Protein AF-A0AA86MZE5-F1 (afdb_monomer_lite)

Sequence (224 aa):
MPEKPFASPRLPFEIDDRIDPRLVTAHAGVPLVIELFRRVGAAQVVDEQVRIKQRQRGVTSAQWVETLIALWAAGGDRCQDLTTLRADAALAALLGYELPAATTMRDFLEACHVEDLPLLRAGEQTAVPEESAPLAGVGAANRRILAAVQQQMPQRTATLDVDATILEAHKRTATVTYEGTSCQGSPKFPQLWSSKTPHPGYVVVAASSTRTKPALSFSLSRYE

pLDDT: mean 73.23, std 24.01, range [24.67, 97.19]

Foldseek 3Di:
DDDDDDDDDPDPDDDDPDDDVLQDDPQVVLLVVLVLLVVLCLLVLQQVQADPDPDPDDAGSSLLVSLVSSCVSVVHDALQCLVVVQSRPNVCVSNVHRRDHSVVSVVSVVQFDDPPFPDQDPDPDGDDGDTHSNVVSNVVSVVSSVVSVCVVPNDPDDADDDDDDFAADDDPPFDAEPVRGTGDDDRDPDDPDDDDDDDPPDWDWDFDDDPPDPDGDTDTDDDD

Structure (mmCIF, N/CA/C/O backbone):
data_AF-A0AA86MZE5-F1
#
_entry.id   AF-A0AA86MZE5-F1
#
loop_
_atom_site.group_PDB
_atom_site.id
_atom_site.type_symbol
_atom_site.label_atom_id
_atom_site.label_alt_id
_atom_site.label_comp_id
_atom_site.label_asym_id
_atom_site.label_entity_id
_atom_site.label_seq_id
_atom_site.pdbx_PDB_ins_code
_atom_site.Cartn_x
_atom_site.Cartn_y
_atom_site.Cartn_z
_atom_site.occupancy
_atom_site.B_iso_or_equiv
_atom_site.auth_seq_id
_atom_site.auth_comp_id
_atom_site.auth_asym_id
_atom_site.auth_atom_id
_atom_site.pdbx_PDB_model_num
ATOM 1 N N . MET A 1 1 ? 27.567 -38.829 -22.417 1.00 43.19 1 MET A N 1
ATOM 2 C CA . MET A 1 1 ? 26.112 -38.861 -22.152 1.00 43.19 1 MET A CA 1
ATOM 3 C C . MET A 1 1 ? 25.549 -37.511 -22.551 1.00 43.19 1 MET A C 1
ATOM 5 O O . MET A 1 1 ? 26.134 -36.530 -22.114 1.00 43.19 1 MET A O 1
ATOM 9 N N . PRO A 1 2 ? 24.501 -37.428 -23.383 1.00 50.09 2 PRO A N 1
ATOM 10 C CA . PRO A 1 2 ? 23.799 -36.167 -23.580 1.00 50.09 2 PRO A CA 1
ATOM 11 C C . PRO A 1 2 ? 22.968 -35.850 -22.327 1.00 50.09 2 PRO A C 1
ATOM 13 O O . PRO A 1 2 ? 22.351 -36.747 -21.747 1.00 50.09 2 PRO A O 1
ATOM 16 N N . GLU A 1 3 ? 23.014 -34.594 -21.885 1.00 47.41 3 GLU A N 1
ATOM 17 C CA . GLU A 1 3 ? 22.236 -34.071 -20.759 1.00 47.41 3 GLU A CA 1
ATOM 18 C C . GLU A 1 3 ? 20.733 -34.273 -20.984 1.00 47.41 3 GLU A C 1
ATOM 20 O O . GLU A 1 3 ? 20.207 -34.101 -22.085 1.00 47.41 3 GLU A O 1
ATOM 25 N N . LYS A 1 4 ? 20.034 -34.666 -19.918 1.00 51.53 4 LYS A N 1
ATOM 26 C CA . LYS A 1 4 ? 18.585 -34.863 -19.917 1.00 51.53 4 LYS A CA 1
ATOM 27 C C . LYS A 1 4 ? 17.910 -33.482 -19.997 1.00 51.53 4 LYS A C 1
ATOM 29 O O . LYS A 1 4 ? 18.244 -32.639 -19.167 1.00 51.53 4 LYS A O 1
ATOM 34 N N . PRO A 1 5 ? 16.969 -33.232 -20.927 1.00 54.47 5 PRO A N 1
ATOM 35 C CA . PRO A 1 5 ? 16.309 -31.934 -21.013 1.00 54.47 5 PRO A CA 1
ATOM 36 C C . PRO A 1 5 ? 15.572 -31.632 -19.704 1.00 54.47 5 PRO A C 1
ATOM 38 O O . PRO A 1 5 ? 14.839 -32.481 -19.183 1.00 54.47 5 PRO A O 1
ATOM 41 N N . PHE A 1 6 ? 15.807 -30.433 -19.162 1.00 56.59 6 PHE A N 1
ATOM 42 C CA . PHE A 1 6 ? 15.106 -29.924 -17.988 1.00 56.59 6 PHE A CA 1
ATOM 43 C C . PHE A 1 6 ? 13.597 -29.987 -18.247 1.00 56.59 6 PHE A C 1
ATOM 45 O O . PHE A 1 6 ? 13.111 -29.561 -19.295 1.00 56.59 6 PHE A O 1
ATOM 52 N N . ALA A 1 7 ? 12.866 -30.583 -17.304 1.00 60.44 7 ALA A N 1
ATOM 53 C CA . ALA A 1 7 ? 11.414 -30.673 -17.358 1.00 60.44 7 ALA A CA 1
ATOM 54 C C . ALA A 1 7 ? 10.805 -29.280 -17.580 1.00 60.44 7 ALA A C 1
ATOM 56 O O . ALA A 1 7 ? 11.290 -28.304 -17.007 1.00 60.44 7 ALA A O 1
ATOM 57 N N . SER A 1 8 ? 9.750 -29.208 -18.396 1.00 54.72 8 SER A N 1
ATOM 58 C CA . SER A 1 8 ? 9.072 -27.963 -18.764 1.00 54.72 8 SER A CA 1
ATOM 59 C C . SER A 1 8 ? 8.847 -27.059 -17.542 1.00 54.72 8 SER A C 1
ATOM 61 O O . SER A 1 8 ? 8.324 -27.544 -16.528 1.00 54.72 8 SER A O 1
ATOM 63 N N . PRO A 1 9 ? 9.234 -25.771 -17.601 1.00 52.22 9 PRO A N 1
ATOM 64 C CA . PRO A 1 9 ? 9.068 -24.869 -16.472 1.00 52.22 9 PRO A CA 1
ATOM 65 C C . PRO A 1 9 ? 7.583 -24.772 -16.104 1.00 52.22 9 PRO A C 1
ATOM 67 O O . PRO A 1 9 ? 6.720 -24.542 -16.947 1.00 52.22 9 PRO A O 1
ATOM 70 N N . ARG A 1 10 ? 7.278 -24.993 -14.820 1.00 52.59 10 ARG A N 1
ATOM 71 C CA . ARG A 1 10 ? 5.908 -24.971 -14.267 1.00 52.59 10 ARG A CA 1
ATOM 72 C C . ARG A 1 10 ? 5.293 -23.569 -14.220 1.00 52.59 10 ARG A C 1
ATOM 74 O O . ARG A 1 10 ? 4.131 -23.431 -13.851 1.00 52.59 10 ARG A O 1
ATOM 81 N N . LEU A 1 11 ? 6.076 -22.543 -14.532 1.00 60.94 11 LEU A N 1
ATOM 82 C CA . LEU A 1 11 ? 5.693 -21.143 -14.450 1.00 60.94 11 LEU A CA 1
ATOM 83 C C . LEU A 1 11 ? 5.792 -20.528 -15.854 1.00 60.94 11 LEU A C 1
ATOM 85 O O . LEU A 1 11 ? 6.756 -20.820 -16.560 1.00 60.94 11 LEU A O 1
ATOM 89 N N . PRO A 1 12 ? 4.812 -19.707 -16.273 1.00 72.19 12 PRO A N 1
ATOM 90 C CA . PRO A 1 12 ? 4.741 -19.145 -17.618 1.00 72.19 12 PRO A CA 1
ATOM 91 C C . PRO A 1 12 ? 5.686 -17.942 -17.762 1.00 72.19 12 PRO A C 1
ATOM 93 O O . PRO A 1 12 ? 5.243 -16.833 -18.047 1.00 72.19 12 PRO A O 1
ATOM 96 N N . PHE A 1 13 ? 6.978 -18.140 -17.512 1.00 72.00 13 PHE A N 1
ATOM 97 C CA . PHE A 1 13 ? 8.004 -17.141 -17.785 1.00 72.00 13 PHE A CA 1
ATOM 98 C C . PHE A 1 13 ? 9.130 -17.749 -18.615 1.00 72.00 13 PHE A C 1
ATOM 100 O O . PHE A 1 13 ? 9.444 -18.935 -18.503 1.00 72.00 13 PHE A O 1
ATOM 107 N N . GLU A 1 14 ? 9.731 -16.908 -19.444 1.00 75.62 14 GLU A N 1
ATOM 108 C CA . GLU A 1 14 ? 10.958 -17.197 -20.173 1.00 75.62 14 GLU A CA 1
ATOM 109 C C . GLU A 1 14 ? 12.119 -16.535 -19.426 1.00 75.62 14 GLU A C 1
ATOM 111 O O . GLU A 1 14 ? 11.964 -15.443 -18.876 1.00 75.62 14 GLU A O 1
ATOM 116 N N . ILE A 1 15 ? 13.258 -17.222 -19.339 1.00 79.06 15 ILE A N 1
ATOM 117 C CA . ILE A 1 15 ? 14.477 -16.627 -18.788 1.00 79.06 15 ILE A CA 1
ATOM 118 C C . ILE A 1 15 ? 15.125 -15.847 -19.926 1.00 79.06 15 ILE A C 1
ATOM 120 O O . ILE A 1 15 ? 15.528 -16.445 -20.920 1.00 79.06 15 ILE A O 1
ATOM 124 N N . ASP A 1 16 ? 15.198 -14.527 -19.781 1.00 78.69 16 ASP A N 1
ATOM 125 C CA . ASP A 1 16 ? 15.972 -13.684 -20.688 1.00 78.69 16 ASP A CA 1
ATOM 126 C C . ASP A 1 16 ? 17.420 -13.607 -20.190 1.00 78.69 16 ASP A C 1
ATOM 128 O O . ASP A 1 16 ? 17.690 -13.154 -19.075 1.00 78.69 16 ASP A O 1
ATOM 132 N N . ASP A 1 17 ? 18.357 -14.058 -21.023 1.00 77.38 17 ASP A N 1
ATOM 133 C CA . ASP A 1 17 ? 19.791 -14.015 -20.731 1.00 77.38 17 ASP A CA 1
ATOM 134 C C . ASP A 1 17 ? 20.374 -12.592 -20.867 1.00 77.38 17 ASP A C 1
ATOM 136 O O . ASP A 1 17 ? 21.501 -12.326 -20.437 1.00 77.38 17 ASP A O 1
ATOM 140 N N . ARG A 1 18 ? 19.637 -11.654 -21.479 1.00 78.25 18 ARG A N 1
ATOM 141 C CA . ARG A 1 18 ? 20.058 -10.259 -21.649 1.00 78.25 18 ARG A CA 1
ATOM 142 C C . ARG A 1 18 ? 19.493 -9.394 -20.531 1.00 78.25 18 ARG A C 1
ATOM 144 O O . ARG A 1 18 ? 18.320 -9.046 -20.510 1.00 78.25 18 ARG A O 1
ATOM 151 N N . ILE A 1 19 ? 20.371 -8.957 -19.633 1.00 77.69 19 ILE A N 1
ATOM 152 C CA . ILE A 1 19 ? 20.004 -8.008 -18.580 1.00 77.69 19 ILE A CA 1
ATOM 153 C C . ILE A 1 19 ? 19.979 -6.592 -19.170 1.00 77.69 19 ILE A C 1
ATOM 155 O O . ILE A 1 19 ? 21.031 -6.034 -19.488 1.00 77.69 19 ILE A O 1
ATOM 159 N N . ASP A 1 20 ? 18.793 -5.987 -19.284 1.00 84.12 20 ASP A N 1
ATOM 160 C CA . ASP A 1 20 ? 18.682 -4.534 -19.445 1.00 84.12 20 ASP A CA 1
ATOM 161 C C . ASP A 1 20 ? 18.969 -3.875 -18.083 1.00 84.12 20 ASP A C 1
ATOM 163 O O . ASP A 1 20 ? 18.183 -4.051 -17.147 1.00 84.12 20 ASP A O 1
ATOM 167 N N . PRO A 1 21 ? 20.060 -3.098 -17.931 1.00 82.00 21 PRO A N 1
ATOM 168 C CA . PRO A 1 21 ? 20.392 -2.452 -16.662 1.00 82.00 21 PRO A CA 1
ATOM 169 C C . PRO A 1 21 ? 19.326 -1.452 -16.189 1.00 82.00 21 PRO A C 1
ATOM 171 O O . PRO A 1 21 ? 19.338 -1.064 -15.023 1.00 82.00 21 PRO A O 1
ATOM 174 N N . ARG A 1 22 ? 18.405 -1.023 -17.062 1.00 84.44 22 ARG A N 1
ATOM 175 C CA . ARG A 1 22 ? 17.267 -0.161 -16.706 1.00 84.44 22 ARG A CA 1
ATOM 176 C C . ARG A 1 22 ? 16.101 -0.936 -16.090 1.00 84.44 22 ARG A C 1
ATOM 178 O O . ARG A 1 22 ? 15.247 -0.318 -15.464 1.00 84.44 22 ARG A O 1
ATOM 185 N N . LEU A 1 23 ? 16.059 -2.257 -16.261 1.00 88.50 23 LEU A N 1
ATOM 186 C CA . LEU A 1 23 ? 15.014 -3.150 -15.751 1.00 88.50 23 LEU A CA 1
ATOM 187 C C . LEU A 1 23 ? 15.537 -4.031 -14.610 1.00 88.50 23 LEU A C 1
ATOM 189 O O . LEU A 1 23 ? 15.200 -5.208 -14.498 1.00 88.50 23 LEU A O 1
ATOM 193 N N . VAL A 1 24 ? 16.353 -3.444 -13.737 1.00 90.31 24 VAL A N 1
ATOM 194 C CA . VAL A 1 24 ? 16.846 -4.089 -12.518 1.00 90.31 24 VAL A CA 1
ATOM 195 C C . VAL A 1 24 ? 16.194 -3.427 -11.311 1.00 90.31 24 VAL A C 1
ATOM 197 O O . VAL A 1 24 ? 16.247 -2.208 -11.171 1.00 90.31 24 VAL A O 1
ATOM 200 N N . THR A 1 25 ? 15.608 -4.233 -10.424 1.00 93.75 25 THR A N 1
ATOM 201 C CA . THR A 1 25 ? 14.981 -3.759 -9.184 1.00 93.75 25 THR A CA 1
ATOM 202 C C . THR A 1 25 ? 15.435 -4.578 -7.981 1.00 93.75 25 THR A C 1
ATOM 204 O O . THR A 1 25 ? 15.561 -5.800 -8.052 1.00 93.75 25 THR A O 1
ATOM 207 N N . ALA A 1 26 ? 15.637 -3.904 -6.849 1.00 93.75 26 ALA A N 1
ATOM 208 C CA . ALA A 1 26 ? 15.815 -4.549 -5.547 1.00 93.75 26 ALA A CA 1
ATOM 209 C C . ALA A 1 26 ? 14.471 -4.942 -4.895 1.00 93.75 26 ALA A C 1
ATOM 211 O O . ALA A 1 26 ? 14.449 -5.615 -3.869 1.00 93.75 26 ALA A O 1
ATOM 212 N N . HIS A 1 27 ? 13.344 -4.548 -5.495 1.00 95.12 27 HIS A N 1
ATOM 213 C CA . HIS A 1 27 ? 12.001 -4.626 -4.919 1.00 95.12 27 HIS A CA 1
ATOM 214 C C . HIS A 1 27 ? 11.142 -5.730 -5.553 1.00 95.12 27 HIS A C 1
ATOM 216 O O . HIS A 1 27 ? 9.916 -5.636 -5.574 1.00 95.12 27 HIS A O 1
ATOM 222 N N . ALA A 1 28 ? 11.757 -6.809 -6.050 1.00 90.88 28 ALA A N 1
ATOM 223 C CA . ALA A 1 28 ? 11.059 -7.894 -6.754 1.00 90.88 28 ALA A CA 1
ATOM 224 C C . ALA A 1 28 ? 9.981 -8.616 -5.910 1.00 90.88 28 ALA A C 1
ATOM 226 O O . ALA A 1 28 ? 9.109 -9.282 -6.464 1.00 90.88 28 ALA A O 1
ATOM 227 N N . GL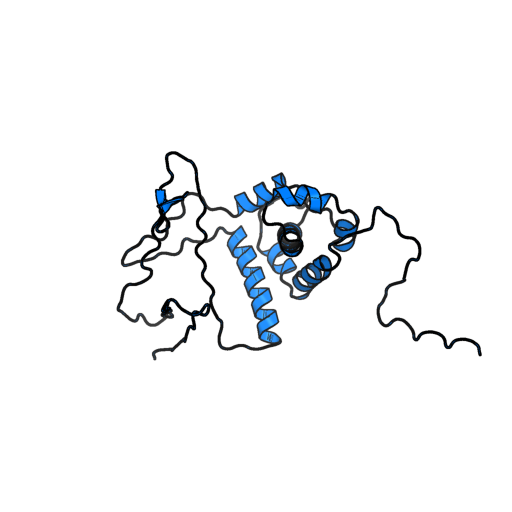Y A 1 29 ? 10.011 -8.474 -4.579 1.00 94.06 29 GLY A N 1
ATOM 228 C CA . GLY A 1 29 ? 8.970 -8.987 -3.681 1.00 94.06 29 GLY A CA 1
ATOM 229 C C . GLY A 1 29 ? 7.709 -8.115 -3.604 1.00 94.06 29 GLY A C 1
ATOM 230 O O . GLY A 1 29 ? 6.635 -8.630 -3.300 1.00 94.06 29 GLY A O 1
ATOM 231 N N . VAL A 1 30 ? 7.801 -6.818 -3.914 1.00 96.25 30 VAL A N 1
ATOM 232 C CA . VAL A 1 30 ? 6.671 -5.874 -3.828 1.00 96.25 30 VAL A CA 1
ATOM 233 C C . VAL A 1 30 ? 5.491 -6.286 -4.723 1.00 96.25 30 VAL A C 1
ATOM 235 O O . VAL A 1 30 ? 4.360 -6.305 -4.226 1.00 96.25 30 VAL A O 1
ATOM 238 N N . PRO A 1 31 ? 5.699 -6.699 -5.991 1.00 95.50 31 PRO A N 1
ATOM 239 C CA . PRO A 1 31 ? 4.610 -7.169 -6.844 1.00 95.50 31 PRO A CA 1
ATOM 240 C C . PRO A 1 31 ? 3.808 -8.333 -6.257 1.00 95.50 31 PRO A C 1
ATOM 242 O O . PRO A 1 31 ? 2.615 -8.420 -6.519 1.00 95.50 31 PRO A O 1
ATOM 245 N N . LEU A 1 32 ? 4.405 -9.201 -5.430 1.00 95.00 32 LEU A N 1
ATOM 246 C CA . LEU A 1 32 ? 3.675 -10.307 -4.796 1.00 95.00 32 LEU A CA 1
ATOM 247 C C . LEU A 1 32 ? 2.648 -9.806 -3.774 1.00 95.00 32 LEU A C 1
ATOM 249 O O . LEU A 1 32 ? 1.537 -10.332 -3.705 1.00 95.00 32 LEU A O 1
ATOM 253 N N . VAL A 1 33 ? 3.002 -8.777 -3.001 1.00 95.75 33 VAL A N 1
ATOM 254 C CA . VAL A 1 33 ? 2.096 -8.153 -2.023 1.00 95.75 33 VAL A CA 1
ATOM 255 C C . VAL A 1 33 ? 0.950 -7.439 -2.743 1.00 95.75 33 VAL A C 1
ATOM 257 O O . VAL A 1 33 ? -0.211 -7.565 -2.356 1.00 95.75 33 VAL A O 1
ATOM 260 N N . ILE A 1 34 ? 1.269 -6.740 -3.832 1.00 96.88 34 ILE A N 1
ATOM 261 C CA . ILE A 1 34 ? 0.294 -6.032 -4.672 1.00 96.88 34 ILE A CA 1
ATOM 262 C C . ILE A 1 34 ? -0.648 -7.028 -5.356 1.00 96.88 34 ILE A C 1
ATOM 264 O O . ILE A 1 34 ? -1.864 -6.849 -5.351 1.00 96.88 34 ILE A O 1
ATOM 268 N N . GLU A 1 35 ? -0.111 -8.115 -5.906 1.00 96.12 35 GLU A N 1
ATOM 269 C CA . GLU A 1 35 ? -0.905 -9.164 -6.542 1.00 96.12 35 GLU A CA 1
ATOM 270 C C . GLU A 1 35 ? -1.833 -9.838 -5.530 1.00 96.12 35 GLU A C 1
ATOM 272 O O . GLU A 1 35 ? -2.997 -10.092 -5.838 1.00 96.12 35 GLU A O 1
ATOM 277 N N . LEU A 1 36 ? -1.374 -10.070 -4.295 1.00 94.56 36 LEU A N 1
ATOM 278 C CA . LEU A 1 36 ? -2.244 -10.547 -3.224 1.00 94.56 36 LEU A CA 1
ATOM 279 C C . LEU A 1 36 ? -3.384 -9.556 -2.963 1.00 94.56 36 LEU A C 1
ATOM 281 O O . LEU A 1 36 ? -4.542 -9.967 -2.952 1.00 94.56 36 LEU A O 1
ATOM 285 N N . PHE A 1 37 ? -3.076 -8.266 -2.811 1.00 96.06 37 PHE A N 1
ATOM 286 C CA . PHE A 1 37 ? -4.063 -7.201 -2.607 1.00 96.06 37 PHE A CA 1
ATOM 287 C C . PHE A 1 37 ? -5.124 -7.155 -3.726 1.00 96.06 37 PHE A C 1
ATOM 289 O O . PHE A 1 37 ? -6.324 -7.048 -3.449 1.00 96.06 37 PHE A O 1
ATOM 296 N N . ARG A 1 38 ? -4.708 -7.337 -4.984 1.00 95.88 38 ARG A N 1
ATOM 297 C CA . ARG A 1 38 ? -5.604 -7.448 -6.147 1.00 95.88 38 ARG A CA 1
ATOM 298 C C . ARG A 1 38 ? -6.434 -8.733 -6.126 1.00 95.88 38 ARG A C 1
ATOM 300 O O . ARG A 1 38 ? -7.648 -8.689 -6.332 1.00 95.88 38 ARG A O 1
ATOM 307 N N . ARG A 1 39 ? -5.812 -9.887 -5.858 1.00 96.12 39 ARG A N 1
ATOM 308 C CA . ARG A 1 39 ? -6.470 -11.208 -5.883 1.00 96.12 39 ARG A CA 1
ATOM 309 C C . ARG A 1 39 ? -7.485 -11.405 -4.773 1.00 96.12 39 ARG A C 1
ATOM 311 O O . ARG A 1 39 ? -8.501 -12.060 -4.993 1.00 96.12 39 ARG A O 1
ATOM 318 N N . VAL A 1 40 ? -7.246 -10.840 -3.592 1.00 94.94 40 VAL A N 1
ATOM 319 C CA . VAL A 1 40 ? -8.218 -10.895 -2.491 1.00 94.94 40 VAL A CA 1
ATOM 320 C C . VAL A 1 40 ? -9.388 -9.936 -2.696 1.00 94.94 40 VAL A C 1
ATOM 322 O O . VAL A 1 40 ? -10.246 -9.854 -1.829 1.00 94.94 40 VAL A O 1
ATOM 325 N N . GLY A 1 41 ? -9.472 -9.218 -3.818 1.00 95.88 41 GLY A N 1
ATOM 326 C CA . GLY A 1 41 ? -10.595 -8.332 -4.104 1.00 95.88 41 GLY A CA 1
ATOM 327 C C . GLY A 1 41 ? -10.501 -6.961 -3.425 1.00 95.88 41 GLY A C 1
ATOM 328 O O . GLY A 1 41 ? -11.459 -6.194 -3.481 1.00 95.88 41 GLY A O 1
ATOM 329 N N . ALA A 1 42 ? -9.408 -6.663 -2.716 1.00 96.69 42 ALA A N 1
ATOM 330 C CA . ALA A 1 42 ? -9.297 -5.439 -1.927 1.00 96.69 42 ALA A CA 1
ATOM 331 C C . ALA A 1 42 ? -9.070 -4.209 -2.815 1.00 96.69 42 ALA A C 1
ATOM 333 O O . ALA A 1 42 ? -9.661 -3.165 -2.552 1.00 96.69 42 ALA A O 1
ATOM 334 N N . ALA A 1 43 ? -8.311 -4.351 -3.906 1.00 96.19 43 ALA A N 1
ATOM 335 C CA . ALA A 1 43 ? -8.144 -3.302 -4.914 1.00 96.19 43 ALA A CA 1
ATOM 336 C C . ALA A 1 43 ? -9.492 -2.832 -5.493 1.00 96.19 43 ALA A C 1
ATOM 338 O O . ALA A 1 43 ? -9.766 -1.639 -5.557 1.00 96.19 43 ALA A O 1
ATOM 339 N N . GLN A 1 44 ? -10.373 -3.773 -5.829 1.00 96.19 44 GLN A N 1
ATOM 340 C CA . GLN A 1 44 ? -11.699 -3.504 -6.385 1.00 96.19 44 GLN A CA 1
ATOM 341 C C . GLN A 1 44 ? -12.575 -2.756 -5.375 1.00 96.19 44 GLN A C 1
ATOM 343 O O . GLN A 1 44 ? -13.215 -1.770 -5.727 1.00 96.19 44 GLN A O 1
ATOM 348 N N . VAL A 1 45 ? -12.536 -3.162 -4.100 1.00 97.19 45 VAL A N 1
ATOM 349 C CA . VAL A 1 45 ? -13.234 -2.445 -3.022 1.00 97.19 45 VAL A CA 1
ATOM 350 C C . VAL A 1 45 ? -12.730 -1.004 -2.902 1.00 97.19 45 VAL A C 1
ATOM 352 O O . VAL A 1 45 ? -13.540 -0.095 -2.733 1.00 97.19 45 VAL A O 1
ATOM 355 N N . VAL A 1 46 ? -11.418 -0.769 -3.022 1.00 95.75 46 VAL A N 1
ATOM 356 C CA . VAL A 1 46 ? -10.871 0.596 -3.022 1.00 95.75 46 VAL A CA 1
ATOM 357 C C . VAL A 1 46 ? -11.394 1.401 -4.210 1.00 95.75 46 VAL A C 1
ATOM 359 O O . VAL A 1 46 ? -11.859 2.520 -4.009 1.00 95.75 46 VAL A O 1
ATOM 362 N N . ASP A 1 47 ? -11.354 0.858 -5.427 1.00 94.56 47 ASP A N 1
ATOM 363 C CA . ASP A 1 47 ? -11.840 1.566 -6.620 1.00 94.56 47 ASP A CA 1
ATOM 364 C C . ASP A 1 47 ? -13.341 1.904 -6.547 1.00 94.56 47 ASP A C 1
ATOM 366 O O . ASP A 1 47 ? -13.772 2.941 -7.057 1.00 94.56 47 ASP A O 1
ATOM 370 N N . GLU A 1 48 ? -14.143 1.080 -5.871 1.00 94.06 48 GLU A N 1
ATOM 371 C CA . GLU A 1 48 ? -15.577 1.321 -5.679 1.00 94.06 48 GLU A CA 1
ATOM 372 C C . GLU A 1 48 ? -15.876 2.367 -4.592 1.00 94.06 48 GLU A C 1
ATOM 374 O O . GLU A 1 48 ? -16.760 3.219 -4.770 1.00 94.06 48 GLU A O 1
ATOM 379 N N . GLN A 1 49 ? -15.158 2.292 -3.465 1.00 93.19 49 GLN A N 1
ATOM 380 C CA . GLN A 1 49 ? -15.483 3.012 -2.228 1.00 93.19 49 GLN A CA 1
ATOM 381 C C . GLN A 1 49 ? -14.683 4.311 -2.055 1.00 93.19 49 GLN A C 1
ATOM 383 O O . GLN A 1 49 ? -15.187 5.275 -1.480 1.00 93.19 49 GLN A O 1
ATOM 388 N N . VAL A 1 50 ? -13.447 4.376 -2.557 1.00 91.56 50 VAL A N 1
ATOM 389 C CA . VAL A 1 50 ? -12.571 5.543 -2.389 1.00 91.56 50 VAL A CA 1
ATOM 390 C C . VAL A 1 50 ? -12.745 6.486 -3.574 1.00 91.56 50 VAL A C 1
ATOM 392 O O . VAL A 1 50 ? -12.187 6.287 -4.654 1.00 91.56 50 VAL A O 1
ATOM 395 N N . ARG A 1 51 ? -13.516 7.558 -3.367 1.00 85.06 51 ARG A N 1
ATOM 396 C CA . ARG A 1 51 ? -13.799 8.578 -4.388 1.00 85.06 51 ARG A CA 1
ATOM 397 C C . ARG A 1 51 ? -13.189 9.922 -4.016 1.00 85.06 51 ARG A C 1
ATOM 399 O O . ARG A 1 51 ? -13.841 10.754 -3.399 1.00 85.06 51 ARG A O 1
ATOM 406 N N . ILE A 1 52 ? -11.944 10.142 -4.434 1.00 78.00 52 ILE A N 1
ATOM 407 C CA . ILE A 1 52 ? -11.236 11.420 -4.221 1.00 78.00 52 ILE A CA 1
ATOM 408 C C . ILE A 1 52 ? -11.257 12.290 -5.486 1.00 78.00 52 ILE A C 1
ATOM 410 O O . ILE A 1 52 ? -11.323 13.514 -5.412 1.00 78.00 52 ILE A O 1
ATOM 414 N N . LYS A 1 53 ? -11.250 11.678 -6.677 1.00 68.06 53 LYS A N 1
ATOM 415 C CA . LYS A 1 53 ? -11.294 12.391 -7.963 1.00 68.06 53 LYS A CA 1
ATOM 416 C C . LYS A 1 53 ? -12.636 12.183 -8.661 1.00 68.06 53 LYS A C 1
ATOM 418 O O . LYS A 1 53 ? -13.097 11.057 -8.796 1.00 68.06 53 LYS A O 1
ATOM 423 N N . GLN A 1 54 ? -13.221 13.262 -9.190 1.00 55.69 54 GLN A N 1
ATOM 424 C CA . GLN A 1 54 ? -14.415 13.190 -10.052 1.00 55.69 54 GLN A CA 1
ATOM 425 C C . GLN A 1 54 ? -14.091 12.819 -11.514 1.00 55.69 54 GLN A C 1
ATOM 427 O O . GLN A 1 54 ? -14.975 12.397 -12.254 1.00 55.69 54 GLN A O 1
ATOM 432 N N . ARG A 1 55 ? -12.834 12.979 -11.959 1.00 59.22 55 ARG A N 1
ATOM 433 C CA . ARG A 1 55 ? -12.394 12.694 -13.339 1.00 59.22 55 ARG A CA 1
ATOM 434 C C . ARG A 1 55 ? -11.634 11.366 -13.409 1.00 59.22 55 ARG A C 1
ATOM 436 O O . ARG A 1 55 ? -10.680 11.178 -12.664 1.00 59.22 55 ARG A O 1
ATOM 443 N N . GLN A 1 56 ? -11.985 10.508 -14.370 1.00 59.44 56 GLN A N 1
ATOM 444 C CA . GLN A 1 56 ? -11.410 9.164 -14.574 1.00 59.44 56 GLN A CA 1
ATOM 445 C C . GLN A 1 56 ? -10.058 9.139 -15.330 1.00 59.44 56 GLN A C 1
ATOM 447 O O . GLN A 1 56 ? -9.752 8.168 -16.014 1.00 59.44 56 GLN A O 1
ATOM 452 N N . ARG A 1 57 ? -9.247 10.207 -15.291 1.00 65.50 57 ARG A N 1
ATOM 453 C CA . ARG A 1 57 ? -7.938 10.229 -15.980 1.00 65.50 57 ARG A CA 1
ATOM 454 C C . ARG A 1 57 ? -6.787 10.065 -14.990 1.00 65.50 57 ARG A C 1
ATOM 456 O O . ARG A 1 57 ? -6.716 10.801 -14.006 1.00 65.50 57 ARG A O 1
ATOM 463 N N . GLY A 1 58 ? -5.851 9.179 -15.326 1.00 82.88 58 GLY A N 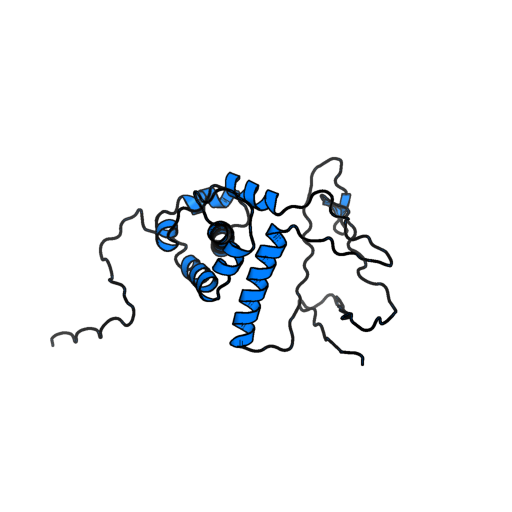1
ATOM 464 C CA . GLY A 1 58 ? -4.634 8.918 -14.559 1.00 82.88 58 GLY A CA 1
ATOM 465 C C . GLY A 1 58 ? -4.763 7.711 -13.632 1.00 82.88 58 GLY A C 1
ATOM 466 O O . GLY A 1 58 ? -5.487 6.769 -13.933 1.00 82.88 58 GLY A O 1
ATOM 467 N N . VAL A 1 59 ? -4.029 7.768 -12.523 1.00 86.81 59 VAL A N 1
ATOM 468 C CA . VAL A 1 59 ? -3.907 6.705 -11.515 1.00 86.81 59 VAL A CA 1
ATOM 469 C C . VAL A 1 59 ? -5.254 6.437 -10.826 1.00 86.81 59 VAL A C 1
ATOM 471 O O . VAL A 1 59 ? -5.900 7.391 -10.374 1.00 86.81 59 VAL A O 1
ATOM 474 N N . THR A 1 60 ? -5.667 5.167 -10.744 1.00 91.94 60 THR A N 1
ATOM 475 C CA . THR A 1 60 ? -6.913 4.740 -10.074 1.00 91.94 60 THR A CA 1
ATOM 476 C C . THR A 1 60 ? -6.803 4.832 -8.551 1.00 91.94 60 THR A C 1
ATOM 478 O O . THR A 1 60 ? -5.703 4.951 -8.008 1.00 91.94 60 THR A O 1
ATOM 481 N N . SER A 1 61 ? -7.931 4.777 -7.835 1.00 92.50 61 SER A N 1
ATOM 482 C CA . SER A 1 61 ? -7.937 4.798 -6.365 1.00 92.50 61 SER A CA 1
ATOM 483 C C . SER A 1 61 ? -7.171 3.608 -5.781 1.00 92.50 61 SER A C 1
ATOM 485 O O . SER A 1 61 ? -6.390 3.783 -4.846 1.00 92.50 61 SER A O 1
ATOM 487 N N . ALA A 1 62 ? -7.323 2.419 -6.369 1.00 94.75 62 ALA A N 1
ATOM 488 C CA . ALA A 1 62 ? -6.553 1.238 -6.001 1.00 94.75 62 ALA A CA 1
ATOM 489 C C . ALA A 1 62 ? -5.052 1.461 -6.190 1.00 94.75 62 ALA A C 1
ATOM 491 O O . ALA A 1 62 ? -4.281 1.142 -5.294 1.00 94.75 62 ALA A O 1
ATOM 492 N N . GLN A 1 63 ? -4.633 2.072 -7.299 1.00 95.50 63 GLN A N 1
ATOM 493 C CA . GLN A 1 63 ? -3.219 2.337 -7.566 1.00 95.50 63 GLN A CA 1
ATOM 494 C C . GLN A 1 63 ? -2.596 3.343 -6.575 1.00 95.50 63 GLN A C 1
ATOM 496 O O . GLN A 1 63 ? -1.409 3.235 -6.266 1.00 95.50 63 GLN A O 1
ATOM 501 N N . TRP A 1 64 ? -3.371 4.280 -6.008 1.00 94.19 64 TRP A N 1
ATOM 502 C CA . TRP A 1 64 ? -2.904 5.110 -4.882 1.00 94.19 64 TRP A CA 1
ATOM 503 C C . TRP A 1 64 ? -2.577 4.259 -3.653 1.00 94.19 64 TRP A C 1
ATOM 505 O O . TRP A 1 64 ? -1.491 4.373 -3.086 1.00 94.19 64 TRP A O 1
ATOM 515 N N . VAL A 1 65 ? -3.493 3.368 -3.272 1.00 95.44 65 VAL A N 1
ATOM 516 C CA . VAL A 1 65 ? -3.308 2.474 -2.119 1.00 95.44 65 VAL A CA 1
ATOM 517 C C . VAL A 1 65 ? -2.187 1.465 -2.374 1.00 95.44 65 VAL A C 1
ATOM 519 O O . VAL A 1 65 ? -1.345 1.251 -1.510 1.00 95.44 65 VAL A O 1
ATOM 522 N N . GLU A 1 66 ? -2.110 0.900 -3.577 1.00 96.81 66 GLU A N 1
ATOM 523 C CA . GLU A 1 66 ? -1.015 0.030 -4.004 1.00 96.81 66 GLU A CA 1
ATOM 524 C C . GLU A 1 66 ? 0.338 0.735 -3.914 1.00 96.81 66 GLU A C 1
ATOM 526 O O . GLU A 1 66 ? 1.307 0.136 -3.463 1.00 96.81 66 GLU A O 1
ATOM 531 N N . THR A 1 67 ? 0.411 2.017 -4.271 1.00 96.88 67 THR A N 1
ATOM 532 C CA . THR A 1 67 ? 1.650 2.790 -4.141 1.00 96.88 67 THR A CA 1
ATOM 533 C C . THR A 1 67 ? 2.077 2.932 -2.678 1.00 96.88 67 THR A C 1
ATOM 535 O O . THR A 1 67 ? 3.266 2.832 -2.386 1.00 96.88 67 THR A O 1
ATOM 538 N N . LEU A 1 68 ? 1.137 3.129 -1.747 1.00 96.25 68 LEU A N 1
ATOM 539 C CA . LEU A 1 68 ? 1.439 3.153 -0.309 1.00 96.25 68 LEU A CA 1
ATOM 540 C C . LEU A 1 68 ? 1.900 1.780 0.197 1.00 96.25 68 LEU A C 1
ATOM 542 O O . LEU A 1 68 ? 2.886 1.694 0.922 1.00 96.25 68 LEU A O 1
ATOM 546 N N . ILE A 1 69 ? 1.246 0.702 -0.242 1.00 96.50 69 ILE A N 1
ATOM 547 C CA . ILE A 1 69 ? 1.666 -0.671 0.072 1.00 96.50 69 ILE A CA 1
ATOM 548 C C . ILE A 1 69 ? 3.078 -0.935 -0.464 1.00 96.50 69 ILE A C 1
ATOM 550 O O . ILE A 1 69 ? 3.905 -1.496 0.250 1.00 96.50 69 ILE A O 1
ATOM 554 N N . ALA A 1 70 ? 3.372 -0.512 -1.696 1.00 96.88 70 ALA A N 1
ATOM 555 C CA . ALA A 1 70 ? 4.690 -0.642 -2.306 1.00 96.88 70 ALA A CA 1
ATOM 556 C C . ALA A 1 70 ? 5.756 0.147 -1.540 1.00 96.88 70 ALA A C 1
ATOM 558 O O . ALA A 1 70 ? 6.836 -0.383 -1.292 1.00 96.88 70 ALA A O 1
ATOM 559 N N . LEU A 1 71 ? 5.436 1.377 -1.131 1.00 97.00 71 LEU A N 1
ATOM 560 C CA . LEU A 1 71 ? 6.295 2.216 -0.301 1.00 97.00 71 LEU A CA 1
ATOM 561 C C . LEU A 1 71 ? 6.663 1.511 1.009 1.00 97.00 71 LEU A C 1
ATOM 563 O O . LEU A 1 71 ? 7.847 1.354 1.299 1.00 97.00 71 LEU A O 1
ATOM 567 N N . TRP A 1 72 ? 5.669 1.024 1.755 1.00 95.56 72 TRP A N 1
ATOM 568 C CA . TRP A 1 72 ? 5.901 0.331 3.024 1.00 95.56 72 TRP A CA 1
ATOM 569 C C . TRP A 1 72 ? 6.632 -0.999 2.844 1.00 95.56 72 TRP A C 1
ATOM 571 O O . TRP A 1 72 ? 7.542 -1.311 3.606 1.00 95.56 72 TRP A O 1
ATOM 581 N N . ALA A 1 73 ? 6.287 -1.774 1.813 1.00 95.69 73 ALA A N 1
ATOM 582 C CA . ALA A 1 73 ? 6.955 -3.038 1.509 1.00 95.69 73 ALA A CA 1
ATOM 583 C C . ALA A 1 73 ? 8.419 -2.845 1.071 1.00 95.69 73 ALA A C 1
ATOM 585 O O . ALA A 1 73 ? 9.245 -3.726 1.301 1.00 95.69 73 ALA A O 1
ATOM 586 N N . ALA A 1 74 ? 8.749 -1.694 0.477 1.00 94.75 74 ALA A N 1
ATOM 587 C CA . ALA A 1 74 ? 10.120 -1.285 0.178 1.00 94.75 74 ALA A CA 1
ATOM 588 C C . ALA A 1 74 ? 10.865 -0.708 1.402 1.00 94.75 74 ALA A C 1
ATOM 590 O O . ALA A 1 74 ? 12.053 -0.410 1.304 1.00 94.75 74 ALA A O 1
ATOM 591 N N . GLY A 1 75 ? 10.194 -0.562 2.551 1.00 93.25 75 GLY A N 1
ATOM 592 C CA . GLY A 1 75 ? 10.765 -0.020 3.786 1.00 93.25 75 GLY A CA 1
ATOM 593 C C . GLY A 1 75 ? 10.738 1.507 3.891 1.00 93.25 75 GLY A C 1
ATOM 594 O O . GLY A 1 75 ? 11.390 2.056 4.775 1.00 93.25 75 GLY A O 1
ATOM 595 N N . GLY A 1 76 ? 10.012 2.197 3.007 1.00 92.69 76 GLY A N 1
ATOM 596 C CA . GLY A 1 76 ? 9.804 3.640 3.095 1.00 92.69 76 GLY A CA 1
ATOM 597 C C . GLY A 1 76 ? 8.700 3.996 4.088 1.00 92.69 76 GLY A C 1
ATOM 598 O O . GLY A 1 76 ? 7.683 3.308 4.182 1.00 92.69 76 GLY A O 1
ATOM 599 N N . ASP A 1 77 ? 8.883 5.098 4.807 1.00 89.19 77 ASP A N 1
ATOM 600 C CA . ASP A 1 77 ? 7.925 5.621 5.790 1.00 89.19 77 ASP A CA 1
ATOM 601 C C . ASP A 1 77 ? 7.454 7.046 5.451 1.00 89.19 77 ASP A C 1
ATOM 603 O O . ASP A 1 77 ? 6.538 7.577 6.084 1.00 89.19 77 ASP A O 1
ATOM 607 N N . ARG A 1 78 ? 8.037 7.665 4.415 1.00 90.81 78 ARG A N 1
ATOM 608 C CA . ARG A 1 78 ? 7.749 9.041 3.998 1.00 90.81 78 ARG A CA 1
ATOM 609 C C . ARG A 1 78 ? 7.315 9.107 2.546 1.00 90.81 78 ARG A C 1
ATOM 611 O O . ARG A 1 78 ? 7.836 8.420 1.673 1.00 90.81 78 ARG A O 1
ATOM 618 N N . CYS A 1 79 ? 6.443 10.070 2.243 1.00 92.69 79 CYS A N 1
ATOM 619 C CA . CYS A 1 79 ? 6.077 10.375 0.857 1.00 92.69 79 CYS A CA 1
ATOM 620 C C . CYS A 1 79 ? 7.301 10.730 -0.002 1.00 92.69 79 CYS A C 1
ATOM 622 O O . CYS A 1 79 ? 7.302 10.453 -1.194 1.00 92.69 79 CYS A O 1
ATOM 624 N N . GLN A 1 80 ? 8.340 11.343 0.575 1.00 94.06 80 GLN A N 1
ATOM 625 C CA . GLN A 1 80 ? 9.566 11.712 -0.138 1.00 94.06 80 GLN A CA 1
ATOM 626 C C . GLN A 1 80 ? 10.309 10.499 -0.711 1.00 94.06 80 GLN A C 1
ATOM 628 O O . GLN A 1 80 ? 10.899 10.627 -1.787 1.00 94.06 80 GLN A O 1
ATOM 633 N N . ASP A 1 81 ? 10.225 9.335 -0.062 1.00 95.00 81 ASP A N 1
ATOM 634 C CA . ASP A 1 81 ? 10.896 8.107 -0.506 1.00 95.00 81 ASP A CA 1
ATOM 635 C C . ASP A 1 81 ? 10.299 7.581 -1.823 1.00 95.00 81 ASP A C 1
ATOM 637 O O . ASP A 1 81 ? 10.983 6.909 -2.600 1.00 95.00 81 ASP A O 1
ATOM 641 N N . LEU A 1 82 ? 9.064 7.990 -2.158 1.00 95.62 82 LEU A N 1
ATOM 642 C CA . LEU A 1 82 ? 8.471 7.737 -3.474 1.00 95.62 82 LEU A CA 1
ATOM 643 C C . LEU A 1 82 ? 9.277 8.357 -4.613 1.00 95.62 82 LEU A C 1
ATOM 645 O O . LEU A 1 82 ? 9.151 7.897 -5.739 1.00 95.62 82 LEU A O 1
ATOM 649 N N . THR A 1 83 ? 10.109 9.372 -4.364 1.00 95.19 83 THR A N 1
ATOM 650 C CA . THR A 1 83 ? 10.985 9.935 -5.405 1.00 95.19 83 THR A CA 1
ATOM 651 C C . THR A 1 83 ? 11.955 8.876 -5.922 1.00 95.19 83 THR A C 1
ATOM 653 O O . THR A 1 83 ? 12.099 8.711 -7.132 1.00 95.19 83 THR A O 1
ATOM 656 N N . THR A 1 84 ? 12.573 8.127 -5.007 1.00 93.38 84 THR A N 1
ATOM 657 C CA . THR A 1 84 ? 13.482 7.026 -5.340 1.00 93.38 84 THR A CA 1
ATOM 658 C C . THR A 1 84 ? 12.702 5.840 -5.893 1.00 93.38 84 THR A C 1
ATOM 660 O O . THR A 1 84 ? 13.071 5.300 -6.931 1.00 93.38 84 THR A O 1
ATOM 663 N N . LEU A 1 85 ? 11.587 5.470 -5.254 1.00 94.94 85 LEU A N 1
ATOM 664 C CA . LEU A 1 85 ? 10.789 4.314 -5.672 1.00 94.94 85 LEU A CA 1
ATOM 665 C C . LEU A 1 85 ? 10.159 4.502 -7.064 1.00 94.94 85 LEU A C 1
ATOM 667 O O . LEU A 1 85 ? 10.116 3.566 -7.853 1.00 94.94 85 LEU A O 1
ATOM 671 N N . ARG A 1 86 ? 9.723 5.722 -7.406 1.00 95.19 86 ARG A N 1
ATOM 672 C CA . ARG A 1 86 ? 9.188 6.076 -8.735 1.00 95.19 86 ARG A CA 1
ATOM 673 C C . ARG A 1 86 ? 10.259 6.034 -9.831 1.00 95.19 86 ARG A C 1
ATOM 675 O O . ARG A 1 86 ? 9.908 5.872 -10.995 1.00 95.19 86 ARG A O 1
ATOM 682 N N . ALA A 1 87 ? 11.540 6.196 -9.492 1.00 94.69 87 ALA A N 1
ATOM 683 C CA . ALA A 1 87 ? 12.634 6.110 -10.462 1.00 94.69 87 ALA A CA 1
ATOM 684 C C . ALA A 1 87 ? 12.955 4.660 -10.882 1.00 94.69 87 ALA A C 1
ATOM 686 O O . ALA A 1 87 ? 13.662 4.455 -11.869 1.00 94.69 87 ALA A O 1
ATOM 687 N N . ASP A 1 88 ? 12.434 3.661 -10.162 1.00 95.50 88 ASP A N 1
ATOM 688 C CA . ASP A 1 88 ? 12.603 2.240 -10.465 1.00 95.50 88 ASP A CA 1
ATOM 689 C C . ASP A 1 88 ? 11.668 1.809 -11.613 1.00 95.50 88 ASP A C 1
ATOM 691 O O . ASP A 1 88 ? 10.497 1.463 -11.421 1.00 95.50 88 ASP A O 1
ATOM 695 N N . ALA A 1 89 ? 12.195 1.848 -12.839 1.00 94.69 89 ALA A N 1
ATOM 696 C CA . ALA A 1 89 ? 11.449 1.489 -14.044 1.00 94.69 89 ALA A CA 1
ATOM 697 C C . ALA A 1 89 ? 11.060 0.002 -14.085 1.00 94.69 89 ALA A C 1
ATOM 699 O O . ALA A 1 89 ? 10.008 -0.337 -14.631 1.00 94.69 89 ALA A O 1
ATOM 700 N N . ALA A 1 90 ? 11.867 -0.883 -13.487 1.00 94.69 90 ALA A N 1
ATOM 701 C CA . ALA A 1 90 ? 11.542 -2.304 -13.419 1.00 94.69 90 ALA A CA 1
ATOM 702 C C . ALA A 1 90 ? 10.359 -2.546 -12.477 1.00 94.69 90 ALA A C 1
ATOM 704 O O . ALA A 1 90 ? 9.438 -3.284 -12.825 1.00 94.69 90 ALA A O 1
ATOM 705 N N . LEU A 1 91 ? 10.332 -1.882 -11.318 1.00 95.50 91 LEU A N 1
ATOM 706 C CA . LEU A 1 91 ? 9.194 -1.958 -10.407 1.00 95.50 91 LEU A CA 1
ATOM 707 C C . LEU A 1 91 ? 7.918 -1.420 -11.065 1.00 95.50 91 LEU A C 1
ATOM 709 O O . LEU A 1 91 ? 6.887 -2.086 -11.013 1.00 95.50 91 LEU A O 1
ATOM 713 N N . ALA A 1 92 ? 7.980 -0.266 -11.735 1.00 95.19 92 ALA A N 1
ATOM 714 C CA . ALA A 1 92 ? 6.829 0.280 -12.460 1.00 95.19 92 ALA A CA 1
ATOM 715 C C . ALA A 1 92 ? 6.298 -0.697 -13.529 1.00 95.19 92 ALA A C 1
ATOM 717 O O . ALA A 1 92 ? 5.086 -0.902 -13.638 1.00 95.19 92 ALA A O 1
ATOM 718 N N . ALA A 1 93 ? 7.196 -1.355 -14.272 1.00 93.56 93 ALA A N 1
ATOM 719 C CA . ALA A 1 93 ? 6.830 -2.379 -15.249 1.00 93.56 93 ALA A CA 1
ATOM 720 C C . ALA A 1 93 ? 6.146 -3.592 -14.594 1.00 93.56 93 ALA A C 1
ATOM 722 O O . ALA A 1 93 ? 5.133 -4.069 -15.103 1.00 93.56 93 ALA A O 1
ATOM 723 N N . LEU A 1 94 ? 6.647 -4.052 -13.443 1.00 93.75 94 LEU A N 1
ATOM 724 C CA . LEU A 1 94 ? 6.060 -5.170 -12.696 1.00 93.75 94 LEU A CA 1
ATOM 725 C C . LEU A 1 94 ? 4.681 -4.832 -12.108 1.00 93.75 94 LEU A C 1
ATOM 727 O O . LEU A 1 94 ? 3.804 -5.692 -12.068 1.00 93.75 94 LEU A O 1
ATOM 731 N N . LEU A 1 95 ? 4.469 -3.592 -11.657 1.00 94.38 95 LEU A N 1
ATOM 732 C CA . LEU A 1 95 ? 3.177 -3.149 -11.120 1.00 94.38 95 LEU A CA 1
ATOM 733 C C . LEU A 1 95 ? 2.150 -2.830 -12.218 1.00 94.38 95 LEU A C 1
ATOM 735 O O . LEU A 1 95 ? 0.940 -2.895 -11.967 1.00 94.38 95 LEU A O 1
ATOM 739 N N . GLY A 1 96 ? 2.622 -2.510 -13.426 1.00 94.12 96 GLY A N 1
ATOM 740 C CA . GLY A 1 96 ? 1.801 -2.168 -14.588 1.00 94.12 96 GLY A CA 1
ATOM 741 C C . GLY A 1 96 ? 1.356 -0.703 -14.641 1.00 94.12 96 GLY A C 1
ATOM 742 O O . GLY A 1 96 ? 0.426 -0.380 -15.378 1.00 94.12 96 GLY A O 1
ATOM 743 N N . TYR A 1 97 ? 1.974 0.182 -13.854 1.00 95.06 97 TYR A N 1
ATOM 744 C CA . TYR A 1 97 ? 1.715 1.624 -13.871 1.00 95.06 97 TYR A CA 1
ATOM 745 C C . TYR A 1 97 ? 2.884 2.408 -13.263 1.00 95.06 97 TYR A C 1
ATOM 747 O O . TYR A 1 97 ? 3.682 1.879 -12.489 1.00 95.06 97 TYR A O 1
ATOM 755 N N . GLU A 1 98 ? 2.970 3.698 -13.588 1.00 94.38 98 GLU A N 1
ATOM 756 C CA . GLU A 1 98 ? 3.933 4.596 -12.952 1.00 94.38 98 GLU A CA 1
ATOM 757 C C . GLU A 1 98 ? 3.444 5.045 -11.571 1.00 94.38 98 GLU A C 1
ATOM 759 O O . GLU A 1 98 ? 2.386 5.673 -11.456 1.00 94.38 98 GLU A O 1
ATOM 764 N N . LEU A 1 99 ? 4.248 4.800 -10.533 1.00 95.00 99 LEU A N 1
ATOM 765 C CA . LEU A 1 99 ? 3.938 5.235 -9.170 1.00 95.00 99 LEU A CA 1
ATOM 766 C C . LEU A 1 99 ? 3.827 6.762 -9.116 1.00 95.00 99 LEU A C 1
ATOM 768 O O . LEU A 1 99 ? 4.732 7.431 -9.601 1.00 95.00 99 LEU A O 1
ATOM 772 N N . PRO A 1 100 ? 2.789 7.356 -8.519 1.00 93.81 100 PRO A N 1
ATOM 773 C CA . PRO A 1 100 ? 2.623 8.800 -8.429 1.00 93.81 100 PRO A CA 1
ATOM 774 C C . PRO A 1 100 ? 3.762 9.510 -7.682 1.00 93.81 100 PRO A C 1
ATOM 776 O O . PRO A 1 100 ? 4.472 8.931 -6.862 1.00 93.81 100 PRO A O 1
ATOM 779 N N . ALA A 1 101 ? 3.919 10.806 -7.956 1.00 94.50 101 ALA A N 1
ATOM 780 C CA . ALA A 1 101 ? 4.907 11.641 -7.282 1.00 94.50 101 ALA A CA 1
ATOM 781 C C . ALA A 1 101 ? 4.573 11.852 -5.794 1.00 94.50 101 ALA A C 1
ATOM 783 O O . ALA A 1 101 ? 3.405 11.866 -5.398 1.00 94.50 101 ALA A O 1
ATOM 784 N N . ALA A 1 102 ? 5.607 12.120 -4.993 1.00 94.81 102 ALA A N 1
ATOM 785 C CA . ALA A 1 102 ? 5.505 12.378 -3.555 1.00 94.81 102 ALA A CA 1
ATOM 786 C C . ALA A 1 102 ? 4.476 13.465 -3.194 1.00 94.81 102 ALA A C 1
ATOM 788 O O . ALA A 1 102 ? 3.730 13.326 -2.227 1.00 94.81 102 ALA A O 1
ATOM 789 N N . THR A 1 103 ? 4.423 14.547 -3.975 1.00 93.50 103 THR A N 1
ATOM 790 C CA . THR A 1 103 ? 3.467 15.645 -3.771 1.00 93.50 103 THR A CA 1
ATOM 791 C C . THR A 1 103 ? 2.037 15.193 -4.019 1.00 93.50 103 THR A C 1
ATOM 793 O O . THR A 1 103 ? 1.168 15.430 -3.193 1.00 93.50 103 THR A O 1
ATOM 796 N N . THR A 1 104 ? 1.801 14.458 -5.103 1.00 91.62 104 THR A N 1
ATOM 797 C CA . THR A 1 104 ? 0.464 13.960 -5.426 1.00 91.62 104 THR A CA 1
ATOM 798 C C . THR A 1 104 ? -0.009 12.907 -4.421 1.00 91.62 104 THR A C 1
ATOM 800 O O . THR A 1 104 ? -1.198 12.840 -4.126 1.00 91.62 104 THR A O 1
ATOM 803 N N . MET A 1 105 ? 0.911 12.112 -3.858 1.00 93.12 105 MET A N 1
ATOM 804 C CA . MET A 1 105 ? 0.590 11.206 -2.752 1.00 93.12 105 MET A CA 1
ATOM 805 C C . MET A 1 105 ? 0.207 11.971 -1.486 1.00 93.12 105 MET A C 1
ATOM 807 O O . MET A 1 105 ? -0.744 11.595 -0.807 1.00 93.12 105 MET A O 1
ATOM 811 N N . ARG A 1 106 ? 0.899 13.073 -1.184 1.00 92.44 106 ARG A N 1
ATOM 812 C CA . ARG A 1 106 ? 0.521 13.937 -0.064 1.00 92.44 106 ARG A CA 1
ATOM 813 C C . ARG A 1 106 ? -0.889 14.492 -0.240 1.00 92.44 106 ARG A C 1
ATOM 815 O O . ARG A 1 106 ? -1.670 14.392 0.693 1.00 92.44 106 ARG A O 1
ATOM 822 N N . ASP A 1 107 ? -1.230 14.992 -1.426 1.00 90.19 107 ASP A N 1
ATOM 823 C CA . ASP A 1 107 ? -2.578 15.508 -1.706 1.00 90.19 107 ASP A CA 1
ATOM 824 C C . ASP A 1 107 ? -3.657 14.422 -1.527 1.00 90.19 107 ASP A C 1
ATOM 826 O O . ASP A 1 107 ? -4.756 14.693 -1.044 1.00 90.19 107 ASP A O 1
ATOM 830 N N . PHE A 1 108 ? -3.346 13.173 -1.892 1.00 90.06 108 PHE A N 1
ATOM 831 C CA . PHE A 1 108 ? -4.224 12.024 -1.653 1.00 90.06 108 PHE A CA 1
ATOM 832 C C . PHE A 1 108 ? -4.425 11.747 -0.154 1.00 90.06 108 PHE A C 1
ATOM 834 O O . PHE A 1 108 ? -5.557 11.534 0.282 1.00 90.06 108 PHE A O 1
ATOM 841 N N . LEU A 1 109 ? -3.347 11.765 0.635 1.00 90.94 109 LEU A N 1
ATOM 842 C CA . LEU A 1 109 ? -3.414 11.564 2.086 1.00 90.94 109 LEU A CA 1
ATOM 843 C C . LEU A 1 109 ? -4.163 12.706 2.783 1.00 90.94 109 LEU A C 1
ATOM 845 O O . LEU A 1 109 ? -4.966 12.448 3.675 1.00 90.94 109 LEU A O 1
ATOM 849 N N . GLU A 1 110 ? -3.963 13.942 2.329 1.00 89.25 110 GLU A N 1
ATOM 850 C CA . GLU A 1 110 ? -4.679 15.125 2.815 1.00 89.25 110 GLU A CA 1
ATOM 851 C C . GLU A 1 110 ? -6.191 14.989 2.594 1.00 89.25 110 GLU A C 1
ATOM 853 O O . GLU A 1 110 ? -6.985 15.272 3.482 1.00 89.25 110 GLU A O 1
ATOM 858 N N . ALA A 1 111 ? -6.620 14.449 1.450 1.00 86.88 111 ALA A N 1
ATOM 859 C CA . ALA A 1 111 ? -8.038 14.193 1.191 1.00 86.88 111 ALA A CA 1
ATOM 860 C C . ALA A 1 111 ? -8.654 13.119 2.113 1.00 86.88 111 ALA A C 1
ATOM 862 O O . ALA A 1 111 ? -9.878 13.028 2.215 1.00 86.88 111 ALA A O 1
ATOM 863 N N . CYS A 1 112 ? -7.829 12.297 2.769 1.00 86.12 112 CYS A N 1
ATOM 864 C CA . CYS A 1 112 ? -8.272 11.344 3.786 1.00 86.12 112 CYS A CA 1
ATOM 865 C C . CYS A 1 112 ? -8.317 11.968 5.192 1.00 86.12 112 CYS A C 1
ATOM 867 O O . CYS A 1 112 ? -8.854 11.343 6.111 1.00 86.12 112 CYS A O 1
ATOM 869 N N . HIS A 1 113 ? -7.767 13.169 5.371 1.00 84.38 113 HIS A N 1
ATOM 870 C CA . HIS A 1 113 ? -7.744 13.878 6.640 1.00 84.38 113 HIS A CA 1
ATOM 871 C C . HIS A 1 113 ? -9.095 14.545 6.932 1.00 84.38 113 HIS A C 1
ATOM 873 O O . HIS A 1 113 ? -9.807 14.987 6.030 1.00 84.38 113 HIS A O 1
ATOM 879 N N . VAL A 1 114 ? -9.450 14.612 8.215 1.00 76.62 114 VAL A N 1
ATOM 880 C CA . VAL A 1 114 ? -10.553 15.440 8.706 1.00 76.62 114 VAL A CA 1
ATOM 881 C C . VAL A 1 114 ? -9.949 16.449 9.668 1.00 76.62 114 VAL A C 1
ATOM 883 O O . VAL A 1 114 ? -9.332 16.064 10.663 1.00 76.62 114 VAL A O 1
ATOM 886 N N . GLU A 1 115 ? -10.128 17.726 9.349 1.00 69.75 115 GLU A N 1
ATOM 887 C CA . GLU A 1 115 ? -9.687 18.831 10.195 1.00 69.75 115 GLU A CA 1
ATOM 888 C C . GLU A 1 115 ? -10.449 18.847 11.523 1.00 69.75 115 GLU A C 1
ATOM 890 O O . GLU A 1 115 ? -11.634 18.509 11.585 1.00 69.75 115 GLU A O 1
ATOM 895 N N . ASP A 1 116 ? -9.763 19.271 12.586 1.00 64.06 116 ASP A N 1
ATOM 896 C CA . ASP A 1 116 ? -10.355 19.541 13.901 1.00 64.06 116 ASP A CA 1
ATOM 897 C C . ASP A 1 116 ? -11.185 18.388 14.502 1.00 64.06 116 ASP A C 1
ATOM 899 O O . ASP A 1 116 ? -12.172 18.615 15.213 1.00 64.06 116 ASP A O 1
ATOM 903 N N . LEU A 1 117 ? -10.775 17.131 14.273 1.00 59.78 117 LEU A N 1
ATOM 904 C CA . LEU A 1 117 ? -11.402 15.993 14.948 1.00 59.78 117 LEU A CA 1
ATOM 905 C C . LEU A 1 117 ? -11.368 16.216 16.467 1.00 59.78 117 LEU A C 1
ATOM 907 O O . LEU A 1 117 ? -10.322 16.600 17.013 1.00 59.78 117 LEU A O 1
ATOM 911 N N . PRO A 1 118 ? -12.482 15.970 17.184 1.00 56.50 118 PRO A N 1
ATOM 912 C CA . PRO A 1 118 ? -12.468 16.054 18.629 1.00 56.50 118 PRO A CA 1
ATOM 913 C C . PRO A 1 118 ? -11.413 15.074 19.132 1.00 56.50 118 PRO A C 1
ATOM 915 O O . PRO A 1 118 ? -11.553 13.863 18.990 1.00 56.50 118 PRO A O 1
ATOM 918 N N . LEU A 1 119 ? -10.331 15.605 19.704 1.00 56.00 119 LEU A N 1
ATOM 919 C CA . LEU A 1 119 ? -9.341 14.786 20.394 1.00 56.00 119 LEU A CA 1
ATOM 920 C C . LEU A 1 119 ? -10.089 13.863 21.350 1.00 56.00 119 LEU A C 1
ATOM 922 O O . LEU A 1 119 ? -11.024 14.336 22.004 1.00 56.00 119 LEU A O 1
ATOM 926 N N . LEU A 1 120 ? -9.685 12.588 21.427 1.00 56.22 120 LEU A N 1
ATOM 927 C CA . LEU A 1 120 ? -10.244 11.634 22.384 1.00 56.22 120 LEU A CA 1
ATOM 928 C C . LEU A 1 120 ? -10.231 12.302 23.760 1.00 56.22 120 LEU A C 1
ATOM 930 O O . LEU A 1 120 ? -9.178 12.496 24.371 1.00 56.22 120 LEU A O 1
ATOM 934 N N . ARG A 1 121 ? -11.398 12.784 24.198 1.00 46.59 121 ARG A N 1
ATOM 935 C CA . ARG A 1 121 ? -11.485 13.557 25.430 1.00 46.59 121 ARG A CA 1
ATOM 936 C C . ARG A 1 121 ? -11.460 12.562 26.574 1.00 46.59 121 ARG A C 1
ATOM 938 O O . ARG A 1 121 ? -12.283 11.652 26.627 1.00 46.59 121 ARG A O 1
ATOM 945 N N . ALA A 1 122 ? -10.524 12.757 27.496 1.00 44.91 122 ALA A N 1
ATOM 946 C CA . ALA A 1 122 ? -10.535 12.046 28.764 1.00 44.91 122 ALA A CA 1
ATOM 947 C C . ALA A 1 122 ? -11.769 12.509 29.566 1.00 44.91 122 ALA A C 1
ATOM 949 O O . ALA A 1 122 ? -11.869 13.683 29.928 1.00 44.91 122 ALA A O 1
ATOM 950 N N . GLY A 1 123 ? -12.725 11.604 29.776 1.00 50.38 123 GLY A N 1
ATOM 951 C CA . GLY A 1 123 ? -14.009 11.841 30.441 1.00 50.38 123 GLY A CA 1
ATOM 952 C C . GLY A 1 123 ? -14.894 10.589 30.395 1.00 50.38 123 GLY A C 1
ATOM 953 O O . GLY A 1 123 ? -14.512 9.591 29.791 1.00 50.38 123 GLY A O 1
ATOM 954 N N . GLU A 1 124 ? -16.078 10.630 31.015 1.00 50.00 124 GLU A N 1
ATOM 955 C CA . GLU A 1 124 ? -17.009 9.481 31.088 1.00 50.00 124 GLU A CA 1
ATOM 956 C C . GLU A 1 124 ? -17.516 9.001 29.714 1.00 50.00 124 GLU A C 1
ATOM 958 O O . GLU A 1 124 ? -18.016 7.886 29.593 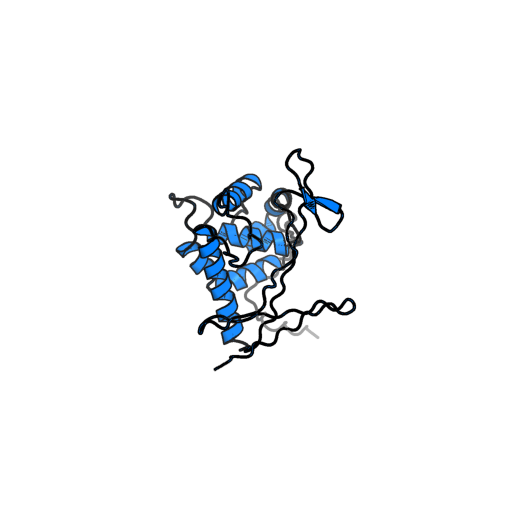1.00 50.00 124 GLU A O 1
ATOM 963 N N . GLN A 1 125 ? -17.354 9.820 28.670 1.00 51.69 125 GLN A N 1
ATOM 964 C CA . GLN A 1 125 ? -17.701 9.499 27.289 1.00 51.69 125 GLN A CA 1
ATOM 965 C C . GLN A 1 125 ? -16.494 9.750 26.382 1.00 51.69 125 GLN A C 1
ATOM 967 O O . GLN A 1 125 ? -16.195 10.883 26.004 1.00 51.69 125 GLN A O 1
ATOM 972 N N . THR A 1 126 ? -15.789 8.677 26.029 1.00 54.38 126 THR A N 1
ATOM 973 C CA . THR A 1 126 ? -14.788 8.700 24.960 1.00 54.38 126 THR A CA 1
ATOM 974 C C . THR A 1 126 ? -15.506 8.490 23.628 1.00 54.38 126 THR A C 1
ATOM 976 O O . THR A 1 126 ? -15.998 7.397 23.358 1.00 54.38 126 THR A O 1
ATOM 979 N N . ALA A 1 127 ? -15.587 9.532 22.801 1.00 57.97 127 ALA A N 1
ATOM 980 C CA . ALA A 1 127 ? -16.101 9.423 21.439 1.00 57.97 127 ALA A CA 1
ATOM 981 C C . ALA A 1 127 ? -14.931 9.240 20.468 1.00 57.97 127 ALA A C 1
ATOM 983 O O . ALA A 1 127 ? -14.055 10.102 20.400 1.00 57.97 127 ALA A O 1
ATOM 984 N N . VAL A 1 128 ? -14.913 8.123 19.736 1.00 65.50 128 VAL A N 1
ATOM 985 C CA . VAL A 1 128 ? -13.992 7.932 18.609 1.00 65.50 128 VAL A CA 1
ATOM 986 C C . VAL A 1 128 ? -14.491 8.809 17.459 1.00 65.50 128 VAL A C 1
ATOM 988 O O . VAL A 1 128 ? -15.660 8.677 17.091 1.00 65.50 128 VAL A O 1
ATOM 991 N N . PRO A 1 129 ? -13.666 9.724 16.923 1.00 68.06 129 PRO A N 1
ATOM 992 C CA . PRO A 1 129 ? -14.084 10.576 15.819 1.00 68.06 129 PRO A CA 1
ATOM 993 C C . PRO A 1 129 ? -14.455 9.761 14.578 1.00 68.06 129 PRO A C 1
ATOM 995 O O . PRO A 1 129 ? -13.870 8.706 14.330 1.00 68.06 129 PRO A O 1
ATOM 998 N N . GLU A 1 130 ? -15.410 10.256 13.793 1.00 73.81 130 GLU A N 1
ATOM 999 C CA . GLU A 1 130 ? -15.765 9.618 12.525 1.00 73.81 130 GLU A CA 1
ATOM 1000 C C . GLU A 1 130 ? -14.628 9.768 11.503 1.00 73.81 130 GLU A C 1
ATOM 1002 O O . GLU A 1 130 ? -13.997 10.820 11.386 1.00 73.81 130 GLU A O 1
ATOM 1007 N N . GLU A 1 131 ? -14.363 8.692 10.763 1.00 82.44 131 GLU A N 1
ATOM 1008 C CA . GLU A 1 131 ? -13.388 8.677 9.674 1.00 82.44 131 GLU A CA 1
ATOM 1009 C C . GLU A 1 131 ? -13.905 9.478 8.468 1.00 82.44 131 GLU A C 1
ATOM 1011 O O . GLU A 1 131 ? -15.108 9.523 8.198 1.00 82.44 131 GLU A O 1
ATOM 1016 N N . SER A 1 132 ? -12.997 10.063 7.680 1.00 87.81 132 SER A N 1
ATOM 1017 C CA . SER A 1 132 ? -13.373 10.625 6.378 1.00 87.81 132 SER A CA 1
ATOM 1018 C C . SER A 1 132 ? -13.930 9.531 5.458 1.00 87.81 132 SER A C 1
ATOM 1020 O O . SER A 1 132 ? -13.549 8.363 5.555 1.00 87.81 132 SER A O 1
ATOM 1022 N N . ALA A 1 133 ? -14.793 9.897 4.506 1.00 89.25 133 ALA A N 1
ATOM 1023 C CA . ALA A 1 133 ? -15.334 8.928 3.549 1.00 89.25 133 ALA A CA 1
ATOM 1024 C C . ALA A 1 133 ? -14.239 8.160 2.766 1.00 89.25 133 ALA A C 1
ATOM 1026 O O . ALA A 1 133 ? -14.361 6.939 2.634 1.00 89.25 133 ALA A O 1
ATOM 1027 N N . PRO A 1 134 ? -13.143 8.798 2.294 1.00 90.69 134 PRO A N 1
ATOM 1028 C CA . PRO A 1 134 ? -12.024 8.074 1.694 1.00 90.69 134 PRO A CA 1
ATOM 1029 C C . PRO A 1 134 ? -11.353 7.089 2.658 1.00 90.69 134 PRO A C 1
ATOM 1031 O O . PRO A 1 134 ? -11.097 5.948 2.270 1.00 90.69 134 PRO A O 1
ATOM 1034 N N . LEU A 1 135 ? -11.119 7.489 3.913 1.00 90.31 135 LEU A N 1
ATOM 1035 C CA . LEU A 1 135 ? -10.494 6.625 4.916 1.00 90.31 135 LEU A CA 1
ATOM 1036 C C . LEU A 1 135 ? -11.385 5.424 5.266 1.00 90.31 135 LEU A C 1
ATOM 1038 O O . LEU A 1 135 ? -10.906 4.291 5.277 1.00 90.31 135 LEU A O 1
ATOM 1042 N N . ALA A 1 136 ? -12.693 5.639 5.414 1.00 90.88 136 ALA A N 1
ATOM 1043 C CA . ALA A 1 136 ? -13.669 4.571 5.621 1.00 90.88 136 ALA A CA 1
ATOM 1044 C C . ALA A 1 136 ? -13.701 3.573 4.444 1.00 90.88 136 ALA A C 1
ATOM 1046 O O . ALA A 1 136 ? -13.859 2.361 4.646 1.00 90.88 136 ALA A O 1
ATOM 1047 N N . GLY A 1 137 ? -13.510 4.064 3.212 1.00 91.50 137 GLY A N 1
ATOM 1048 C CA . GLY A 1 137 ? -13.369 3.241 2.009 1.00 91.50 137 GLY A CA 1
ATOM 1049 C C . GLY A 1 137 ? -12.107 2.371 2.028 1.00 91.50 137 GLY A C 1
ATOM 1050 O O . GLY A 1 137 ? -12.178 1.175 1.737 1.00 91.50 137 GLY A O 1
ATOM 1051 N N . VAL A 1 138 ? -10.969 2.919 2.466 1.00 93.19 138 VAL A N 1
ATOM 1052 C CA . VAL A 1 138 ? -9.745 2.131 2.711 1.00 93.19 138 VAL A CA 1
ATOM 1053 C C . VAL A 1 138 ? -9.980 1.098 3.824 1.00 93.19 138 VAL A C 1
ATOM 1055 O O . VAL A 1 138 ? -9.596 -0.066 3.688 1.00 93.19 138 VAL A O 1
ATOM 1058 N N . GLY A 1 139 ? -10.703 1.467 4.884 1.00 93.31 139 GLY A N 1
ATOM 1059 C CA . GLY A 1 139 ? -11.124 0.549 5.944 1.00 93.31 139 GLY A CA 1
ATOM 1060 C C . GLY A 1 139 ? -11.977 -0.620 5.433 1.00 93.31 139 GLY A C 1
ATOM 1061 O O . GLY A 1 139 ? -11.855 -1.746 5.925 1.00 93.31 139 GLY A O 1
ATOM 1062 N N . ALA A 1 140 ? -12.803 -0.407 4.402 1.00 94.25 140 ALA A N 1
ATOM 1063 C CA . ALA A 1 140 ? -13.554 -1.480 3.749 1.00 94.25 140 ALA A CA 1
ATOM 1064 C C . ALA A 1 140 ? -12.637 -2.483 3.033 1.00 94.25 140 ALA A C 1
ATOM 1066 O O . ALA A 1 140 ? -12.862 -3.693 3.129 1.00 94.25 140 ALA A O 1
ATOM 1067 N N . ALA A 1 141 ? -11.574 -2.007 2.382 1.00 94.88 141 ALA A N 1
ATOM 1068 C CA . ALA A 1 141 ? -10.574 -2.876 1.770 1.00 94.88 141 ALA A CA 1
ATOM 1069 C C . ALA A 1 141 ? -9.819 -3.701 2.826 1.00 94.88 141 ALA A C 1
ATOM 1071 O O . ALA A 1 141 ? -9.647 -4.906 2.647 1.00 94.88 141 ALA A O 1
ATOM 1072 N N . ASN A 1 142 ? -9.474 -3.108 3.976 1.00 93.81 142 ASN A N 1
ATOM 1073 C CA . ASN A 1 142 ? -8.881 -3.851 5.092 1.00 93.81 142 ASN A CA 1
ATOM 1074 C C . ASN A 1 142 ? -9.812 -4.972 5.595 1.00 93.81 142 ASN A C 1
ATOM 1076 O O . ASN A 1 142 ? -9.401 -6.125 5.731 1.00 93.81 142 ASN A O 1
ATOM 1080 N N . ARG A 1 143 ? -11.112 -4.685 5.768 1.00 94.69 143 ARG A N 1
ATOM 1081 C CA . ARG A 1 143 ? -12.112 -5.715 6.112 1.00 94.69 143 ARG A CA 1
ATOM 1082 C C . ARG A 1 143 ? -12.186 -6.829 5.065 1.00 94.69 143 ARG A C 1
ATOM 1084 O O . ARG A 1 143 ? -12.345 -7.991 5.433 1.00 94.69 143 ARG A O 1
ATOM 1091 N N . ARG A 1 144 ? -12.041 -6.509 3.773 1.00 96.44 144 ARG A N 1
ATOM 1092 C CA . ARG A 1 144 ? -12.018 -7.508 2.693 1.00 96.44 144 ARG A CA 1
ATOM 1093 C C . ARG A 1 144 ? -10.801 -8.432 2.778 1.00 96.44 144 ARG A C 1
ATOM 1095 O O . ARG A 1 144 ? -10.961 -9.636 2.553 1.00 96.44 144 ARG A O 1
ATOM 1102 N N . ILE A 1 145 ? -9.630 -7.887 3.112 1.00 94.06 145 ILE A N 1
ATOM 1103 C CA . ILE A 1 145 ? -8.398 -8.656 3.349 1.00 94.06 145 ILE A CA 1
ATOM 1104 C C . ILE A 1 145 ? -8.594 -9.582 4.551 1.00 94.06 145 ILE A C 1
ATOM 1106 O O . ILE A 1 145 ? -8.403 -10.791 4.427 1.00 94.06 145 ILE A O 1
ATOM 1110 N N . LEU A 1 146 ? -9.061 -9.045 5.683 1.00 93.12 146 LEU A N 1
ATOM 1111 C CA . LEU A 1 146 ? -9.337 -9.830 6.891 1.00 93.12 146 LEU A CA 1
ATOM 1112 C C . LEU A 1 146 ? -10.338 -10.957 6.620 1.00 93.12 146 LEU A C 1
ATOM 1114 O O . LEU A 1 146 ? -10.115 -12.088 7.041 1.00 93.12 146 LEU A O 1
ATOM 1118 N N . ALA A 1 147 ? -11.404 -10.688 5.862 1.00 93.88 147 ALA A N 1
ATOM 1119 C CA . ALA A 1 147 ? -12.367 -11.709 5.464 1.00 93.88 147 ALA A CA 1
ATOM 1120 C C . ALA A 1 147 ? -11.730 -12.815 4.604 1.00 93.88 147 ALA A C 1
ATOM 1122 O O . ALA A 1 147 ? -12.046 -13.986 4.799 1.00 93.88 147 ALA A O 1
ATOM 1123 N N . ALA A 1 148 ? -10.817 -12.472 3.685 1.00 92.94 148 ALA A N 1
ATOM 1124 C CA . ALA A 1 148 ? -10.095 -13.461 2.880 1.00 92.94 148 ALA A CA 1
ATOM 1125 C C . ALA A 1 148 ? -9.219 -14.371 3.753 1.00 92.94 148 ALA A C 1
ATOM 1127 O O . ALA A 1 148 ? -9.257 -15.592 3.605 1.00 92.94 148 ALA A O 1
ATOM 1128 N N . VAL A 1 149 ? -8.471 -13.783 4.693 1.00 91.19 149 VAL A N 1
ATOM 1129 C CA . VAL A 1 149 ? -7.632 -14.534 5.639 1.00 91.19 149 VAL A CA 1
ATOM 1130 C C . VAL A 1 149 ? -8.497 -15.424 6.530 1.00 91.19 149 VAL A C 1
ATOM 1132 O O . VAL A 1 149 ? -8.215 -16.610 6.671 1.00 91.19 149 VAL A O 1
ATOM 1135 N N . GLN A 1 150 ? -9.597 -14.889 7.061 1.00 92.75 150 GLN A N 1
ATOM 1136 C CA . GLN A 1 150 ? -10.524 -15.614 7.926 1.00 92.75 150 GLN A CA 1
ATOM 1137 C C . GLN A 1 150 ? -11.206 -16.795 7.218 1.00 92.75 150 GLN A C 1
ATOM 1139 O O . GLN A 1 150 ? -11.495 -17.802 7.858 1.00 92.75 150 GLN A O 1
ATOM 1144 N N . GLN A 1 151 ? -11.465 -16.698 5.910 1.00 93.69 151 GLN A N 1
ATOM 1145 C CA . GLN A 1 151 ? -12.004 -17.808 5.113 1.00 93.69 151 GLN A CA 1
ATOM 1146 C C . GLN A 1 151 ? -10.995 -18.949 4.944 1.00 93.69 151 GLN A C 1
ATOM 1148 O O . GLN A 1 151 ? -11.393 -20.111 4.924 1.00 93.69 151 GLN A O 1
ATOM 1153 N N . GLN A 1 152 ? -9.704 -18.630 4.821 1.00 91.94 152 GLN A N 1
ATOM 1154 C CA . GLN A 1 152 ? -8.646 -19.631 4.657 1.00 91.94 152 GLN A CA 1
ATOM 1155 C C . GLN A 1 152 ? -8.214 -20.243 5.991 1.00 91.94 152 GLN A C 1
ATOM 1157 O O . GLN A 1 152 ? -8.012 -21.451 6.084 1.00 91.94 152 GLN A O 1
ATOM 1162 N N . MET A 1 153 ? -8.078 -19.413 7.024 1.00 92.69 153 MET A N 1
ATOM 1163 C CA . MET A 1 153 ? -7.638 -19.812 8.358 1.00 92.69 153 MET A CA 1
ATOM 1164 C C . MET A 1 153 ? -8.521 -19.158 9.424 1.00 92.69 153 MET A C 1
ATOM 1166 O O . MET A 1 153 ? -8.146 -18.128 9.987 1.00 92.69 153 MET A O 1
ATOM 1170 N N . PRO A 1 154 ? -9.688 -19.750 9.734 1.00 92.88 154 PRO A N 1
ATOM 1171 C CA . PRO A 1 154 ? -10.621 -19.170 10.688 1.00 92.88 154 PRO A CA 1
ATOM 1172 C C . PRO A 1 154 ? -10.003 -18.992 12.079 1.00 92.88 154 PRO A C 1
ATOM 1174 O O . PRO A 1 154 ? -9.613 -19.966 12.721 1.00 92.88 154 PRO A O 1
ATOM 1177 N N . GLN A 1 155 ? -9.973 -17.755 12.573 1.00 90.25 155 GLN A N 1
ATOM 1178 C CA . GLN A 1 155 ? -9.590 -17.418 13.942 1.00 90.25 155 GLN A CA 1
ATOM 1179 C C . GLN A 1 155 ? -10.795 -16.903 14.732 1.00 90.25 155 GLN A C 1
ATOM 1181 O O . GLN A 1 155 ? -11.633 -16.166 14.218 1.00 90.25 155 GLN A O 1
ATOM 1186 N N . ARG A 1 156 ? -10.913 -17.300 16.001 1.00 89.69 156 ARG A N 1
ATOM 1187 C CA . ARG A 1 156 ? -11.942 -16.769 16.921 1.00 89.69 156 ARG A CA 1
ATOM 1188 C C . ARG A 1 156 ? -11.402 -15.704 17.871 1.00 89.69 156 ARG A C 1
ATOM 1190 O O . ARG A 1 156 ? -12.182 -15.040 18.544 1.00 89.69 156 ARG A O 1
ATOM 1197 N N . THR A 1 157 ? -10.084 -15.551 17.895 1.00 87.88 157 THR A N 1
ATOM 1198 C CA . THR A 1 157 ? -9.362 -14.641 18.775 1.00 87.88 157 THR A CA 1
ATOM 1199 C C . THR A 1 157 ? -8.461 -13.776 17.911 1.00 87.88 157 THR A C 1
ATOM 1201 O O . THR A 1 157 ? -7.750 -14.297 17.055 1.00 87.88 157 THR A O 1
ATOM 1204 N N . ALA A 1 158 ? -8.497 -12.468 18.139 1.00 81.25 158 ALA A N 1
ATOM 1205 C CA . ALA A 1 158 ? -7.589 -11.510 17.529 1.00 81.25 158 ALA A CA 1
ATOM 1206 C C . ALA A 1 158 ? -6.843 -10.773 18.641 1.00 81.25 158 ALA A C 1
ATOM 1208 O O . ALA A 1 158 ? -7.446 -10.398 19.649 1.00 81.25 158 ALA A O 1
ATOM 1209 N N . THR A 1 159 ? -5.545 -10.564 18.451 1.00 82.19 159 THR A N 1
ATOM 1210 C CA . THR A 1 159 ? -4.764 -9.661 19.295 1.00 82.19 159 THR A CA 1
ATOM 1211 C C . THR A 1 159 ? -4.869 -8.272 18.691 1.00 82.19 159 THR A C 1
ATOM 1213 O O . THR A 1 159 ? -4.522 -8.083 17.526 1.00 82.19 159 THR A O 1
ATOM 1216 N N . LEU A 1 160 ? -5.379 -7.320 19.466 1.00 80.00 160 LEU A N 1
ATOM 1217 C CA . LEU A 1 160 ? -5.388 -5.920 19.076 1.00 80.00 160 LEU A CA 1
ATOM 1218 C C . LEU A 1 160 ? -4.109 -5.273 19.599 1.00 80.00 160 LEU A C 1
ATOM 1220 O O . LEU A 1 160 ? -3.927 -5.176 20.810 1.00 80.00 160 LEU A O 1
ATOM 1224 N N . ASP A 1 161 ? -3.245 -4.851 18.688 1.00 75.62 161 ASP A N 1
ATOM 1225 C CA . ASP A 1 161 ? -2.062 -4.071 19.026 1.00 75.62 161 ASP A CA 1
ATOM 1226 C C . ASP A 1 161 ? -2.405 -2.585 18.894 1.00 75.62 161 ASP A C 1
ATOM 1228 O O . ASP A 1 161 ? -2.899 -2.149 17.851 1.00 75.62 161 ASP A O 1
ATOM 1232 N N . VAL A 1 162 ? -2.247 -1.827 19.979 1.00 72.31 162 VAL A N 1
ATOM 1233 C CA . VAL A 1 162 ? -2.570 -0.395 20.026 1.00 72.31 162 VAL A CA 1
ATOM 1234 C C . VAL A 1 162 ? -1.339 0.344 20.511 1.00 72.31 162 VAL A C 1
ATOM 1236 O O . VAL A 1 162 ? -1.115 0.464 21.716 1.00 72.31 162 VAL A O 1
ATOM 1239 N N . ASP A 1 163 ? -0.571 0.863 19.562 1.00 67.69 163 ASP A N 1
ATOM 1240 C CA . ASP A 1 163 ? 0.568 1.721 19.850 1.00 67.69 163 ASP A CA 1
ATOM 1241 C C . ASP A 1 163 ? 0.164 3.194 19.807 1.00 67.69 163 ASP A C 1
ATOM 1243 O O . ASP A 1 163 ? -0.572 3.647 18.927 1.00 67.69 163 ASP A O 1
ATOM 1247 N N . ALA A 1 164 ? 0.679 3.968 20.760 1.00 60.34 164 ALA A N 1
ATOM 1248 C CA . ALA A 1 164 ? 0.635 5.420 20.698 1.00 60.34 164 ALA A CA 1
ATOM 1249 C C . ALA A 1 164 ? 1.962 5.920 20.124 1.00 60.34 164 ALA A C 1
ATOM 1251 O O . ALA A 1 164 ? 3.013 5.760 20.742 1.00 60.34 164 ALA A O 1
ATOM 1252 N N . THR A 1 165 ? 1.926 6.551 18.952 1.00 61.28 165 THR A N 1
ATOM 1253 C CA . THR A 1 165 ? 3.109 7.210 18.392 1.00 61.28 165 THR A CA 1
ATOM 1254 C C . THR A 1 165 ? 3.181 8.650 18.883 1.00 61.28 165 THR A C 1
ATOM 1256 O O . THR A 1 165 ? 2.274 9.449 18.645 1.00 61.28 165 THR A O 1
ATOM 1259 N N . ILE A 1 166 ? 4.281 9.008 19.545 1.00 65.06 166 ILE A N 1
ATOM 1260 C CA . ILE A 1 166 ? 4.569 10.400 19.888 1.00 65.06 166 ILE A CA 1
ATOM 1261 C C . ILE A 1 166 ? 5.156 11.100 18.659 1.00 65.06 166 ILE A C 1
ATOM 1263 O O . ILE A 1 166 ? 6.275 10.814 18.241 1.00 65.06 166 ILE A O 1
ATOM 1267 N N . LEU A 1 167 ? 4.401 12.045 18.093 1.00 66.44 167 LEU A N 1
ATOM 1268 C CA . LEU A 1 167 ? 4.871 12.915 17.015 1.00 66.44 167 LEU A CA 1
ATOM 1269 C C . LEU A 1 167 ? 5.458 14.198 17.605 1.00 66.44 167 LEU A C 1
ATOM 1271 O O . LEU A 1 167 ? 4.730 15.141 17.940 1.00 66.44 167 LEU A O 1
ATOM 1275 N N . GLU A 1 168 ? 6.781 14.218 17.758 1.00 74.12 168 GLU A N 1
ATOM 1276 C CA . GLU A 1 168 ? 7.500 15.378 18.279 1.00 74.12 168 GLU A CA 1
ATOM 1277 C C . GLU A 1 168 ? 7.281 16.612 17.388 1.00 74.12 168 GLU A C 1
ATOM 1279 O O . GLU A 1 168 ? 7.360 16.554 16.160 1.00 74.12 168 GLU A O 1
ATOM 1284 N N . ALA A 1 169 ? 6.989 17.753 18.010 1.00 69.88 169 ALA A N 1
ATOM 1285 C CA . ALA A 1 169 ? 6.698 18.996 17.319 1.00 69.88 169 ALA A CA 1
ATOM 1286 C C . ALA A 1 169 ? 7.380 20.183 17.990 1.00 69.88 169 ALA A C 1
ATOM 1288 O O . ALA A 1 169 ? 7.202 20.460 19.174 1.00 69.88 169 ALA A O 1
ATOM 1289 N N . HIS A 1 170 ? 8.071 20.963 17.165 1.00 74.88 170 HIS A N 1
ATOM 1290 C CA . HIS A 1 170 ? 8.833 22.139 17.569 1.00 74.88 170 HIS A CA 1
ATOM 1291 C C . HIS A 1 170 ? 8.074 23.429 17.234 1.00 74.88 170 HIS A C 1
ATOM 1293 O O . HIS A 1 170 ? 8.596 24.329 16.577 1.00 74.88 170 HIS A O 1
ATOM 1299 N N . LYS A 1 171 ? 6.803 23.517 17.642 1.00 74.12 171 LYS A N 1
ATOM 1300 C CA . LYS A 1 171 ? 5.967 24.707 17.416 1.00 74.12 171 LYS A CA 1
ATOM 1301 C C . LYS A 1 171 ? 5.465 25.292 18.728 1.00 74.12 171 LYS A C 1
ATOM 1303 O O . LYS A 1 171 ? 5.301 24.578 19.709 1.00 74.12 171 LYS A O 1
ATOM 1308 N N . ARG A 1 172 ? 5.145 26.590 18.728 1.00 68.69 172 ARG A N 1
ATOM 1309 C CA . ARG A 1 172 ? 4.673 27.311 19.930 1.00 68.69 172 ARG A CA 1
ATOM 1310 C C . ARG A 1 172 ? 3.411 26.713 20.560 1.00 68.69 172 ARG A C 1
ATOM 1312 O O . ARG A 1 172 ? 3.193 26.884 21.748 1.00 68.69 172 ARG A O 1
ATOM 1319 N N . THR A 1 173 ? 2.590 26.034 19.765 1.00 71.56 173 THR A N 1
ATOM 1320 C CA . THR A 1 173 ? 1.348 25.373 20.189 1.00 71.56 173 THR A CA 1
ATOM 1321 C C . THR A 1 173 ? 1.529 23.872 20.455 1.00 71.56 173 THR A C 1
ATOM 1323 O O . THR A 1 173 ? 0.552 23.128 20.469 1.00 71.56 173 THR A O 1
ATOM 1326 N N . ALA A 1 174 ? 2.767 23.386 20.596 1.00 66.38 174 ALA A N 1
ATOM 1327 C CA . ALA A 1 174 ? 3.043 22.023 21.041 1.00 66.38 174 ALA A CA 1
ATOM 1328 C C . ALA A 1 174 ? 2.824 21.883 22.555 1.00 66.38 174 ALA A C 1
ATOM 1330 O O . ALA A 1 174 ? 2.969 22.841 23.314 1.00 66.38 174 ALA A O 1
ATOM 1331 N N . THR A 1 175 ? 2.479 20.679 22.990 1.00 63.22 175 THR A N 1
ATOM 1332 C CA . THR A 1 175 ? 2.191 20.351 24.390 1.00 63.22 175 THR A CA 1
ATOM 1333 C C . THR A 1 175 ? 3.059 19.178 24.844 1.00 63.22 175 THR A C 1
ATOM 1335 O O . THR A 1 175 ? 3.419 18.332 24.031 1.00 63.22 175 THR A O 1
ATOM 1338 N N . VAL A 1 176 ? 3.426 19.131 26.128 1.00 69.06 176 VAL A N 1
ATOM 1339 C CA . VAL A 1 176 ? 4.406 18.162 26.657 1.00 69.06 176 VAL A CA 1
ATOM 1340 C C . VAL A 1 176 ? 3.764 16.800 26.929 1.00 69.06 176 VAL A C 1
ATOM 1342 O O . VAL A 1 176 ? 2.740 16.723 27.605 1.00 69.06 176 VAL A O 1
ATOM 1345 N N . THR A 1 177 ? 4.373 15.735 26.416 1.00 65.88 177 THR A N 1
ATOM 1346 C CA . THR A 1 177 ? 3.946 14.336 26.571 1.00 65.88 177 THR A CA 1
ATOM 1347 C C . THR A 1 177 ? 4.325 13.761 27.937 1.00 65.88 177 THR A C 1
ATOM 1349 O O . THR A 1 177 ? 5.055 14.376 28.715 1.00 65.88 177 THR A O 1
ATOM 1352 N N . TYR A 1 178 ? 3.876 12.534 28.224 1.00 66.38 178 TYR A N 1
ATOM 1353 C CA . TYR A 1 178 ? 4.306 11.798 29.418 1.00 66.38 178 TYR A CA 1
ATOM 1354 C C . TYR A 1 178 ? 5.799 11.414 29.388 1.00 66.38 178 TYR A C 1
ATOM 1356 O O . TYR A 1 178 ? 6.368 11.136 30.440 1.00 66.38 178 TYR A O 1
ATOM 1364 N N . GLU A 1 179 ? 6.439 11.425 28.212 1.00 67.50 179 GLU A N 1
ATOM 1365 C CA . GLU A 1 179 ? 7.884 11.196 28.048 1.00 67.50 179 GLU A CA 1
ATOM 1366 C C . GLU A 1 179 ? 8.701 12.492 28.158 1.00 67.50 179 GLU A C 1
ATOM 1368 O O . GLU A 1 179 ? 9.922 12.473 28.034 1.00 67.50 179 GLU A O 1
ATOM 1373 N N . GLY A 1 180 ? 8.045 13.634 28.400 1.00 72.56 180 GLY A N 1
ATOM 1374 C CA . GLY A 1 180 ? 8.701 14.938 28.505 1.00 72.56 180 GLY A CA 1
ATOM 1375 C C . GLY A 1 180 ? 9.053 15.580 27.158 1.00 72.56 180 GLY A C 1
ATOM 1376 O O . GLY A 1 180 ? 9.597 16.683 27.138 1.00 72.56 180 GLY A O 1
ATOM 1377 N N . THR A 1 181 ? 8.718 14.941 26.036 1.00 74.19 181 THR A N 1
ATOM 1378 C CA . THR A 1 181 ? 8.893 15.480 24.679 1.00 74.19 181 THR A CA 1
ATOM 1379 C C . THR A 1 181 ? 7.733 16.403 24.297 1.00 74.19 181 THR A C 1
ATOM 1381 O O . THR A 1 181 ? 6.598 16.215 24.732 1.00 74.19 181 THR A O 1
ATOM 1384 N N . SER A 1 182 ? 7.992 17.436 23.492 1.00 70.12 182 SER A N 1
ATOM 1385 C CA . SER A 1 182 ? 6.938 18.347 23.015 1.00 70.12 182 SER A CA 1
ATOM 1386 C C . SER A 1 182 ? 6.286 17.779 21.755 1.00 70.12 182 SER A C 1
ATOM 1388 O O . SER A 1 182 ? 6.994 17.478 20.803 1.00 70.12 182 SER A O 1
ATOM 1390 N N . CYS A 1 183 ? 4.958 17.643 21.704 1.00 57.50 183 CYS A N 1
ATOM 1391 C CA . CYS A 1 183 ? 4.243 17.047 20.566 1.00 57.50 183 CYS A CA 1
ATOM 1392 C C . CYS A 1 183 ? 3.107 17.926 20.020 1.00 57.50 183 CYS A C 1
ATOM 1394 O O . CYS A 1 183 ? 2.633 18.863 20.669 1.00 57.50 183 CYS A O 1
ATOM 1396 N N . GLN A 1 184 ? 2.657 17.633 18.796 1.00 51.12 184 GLN A N 1
ATOM 1397 C CA . GLN A 1 184 ? 1.468 18.247 18.195 1.00 51.12 184 GLN A CA 1
ATOM 1398 C C . GLN A 1 184 ? 0.208 17.475 18.600 1.00 51.12 184 GLN A C 1
ATOM 1400 O O . GLN A 1 184 ? 0.148 16.269 18.409 1.00 51.12 184 GLN A O 1
ATOM 1405 N N . GLY A 1 185 ? -0.804 18.183 19.111 1.00 51.16 185 GLY A N 1
ATOM 1406 C CA . GLY A 1 185 ? -2.035 17.572 19.627 1.00 51.16 185 GLY A CA 1
ATOM 1407 C C . GLY A 1 185 ? -1.982 17.398 21.145 1.00 51.16 185 GLY A C 1
ATOM 1408 O O . GLY A 1 185 ? -0.896 17.337 21.720 1.00 51.16 185 GLY A O 1
ATOM 1409 N N . SER A 1 186 ? -3.148 17.386 21.808 1.00 40.91 186 SER A N 1
ATOM 1410 C CA . SER A 1 186 ? -3.177 17.318 23.276 1.00 40.91 186 SER A CA 1
ATOM 1411 C C . SER A 1 186 ? -2.483 16.042 23.759 1.00 40.91 186 SER A C 1
ATOM 1413 O O . SER A 1 186 ? -2.865 14.951 23.332 1.00 40.91 186 SER A O 1
ATOM 1415 N N . PRO A 1 187 ? -1.534 16.129 24.701 1.00 38.66 187 PRO A N 1
ATOM 1416 C CA . PRO A 1 187 ? -0.826 14.982 25.226 1.00 38.66 187 PRO A CA 1
ATOM 1417 C C . PRO A 1 187 ? -1.656 14.455 26.387 1.00 38.66 187 PRO A C 1
ATOM 1419 O O . PRO A 1 187 ? -1.391 14.738 27.553 1.00 38.66 187 PRO A O 1
ATOM 1422 N N . LYS A 1 188 ? -2.755 13.774 26.079 1.00 40.03 188 LYS A N 1
ATOM 1423 C CA . LYS A 1 188 ? -3.552 13.097 27.100 1.00 40.03 188 LYS A CA 1
ATOM 1424 C C . LYS A 1 188 ? -3.957 11.717 26.616 1.00 40.03 188 LYS A C 1
ATOM 1426 O O . LYS A 1 188 ? -5.128 11.441 26.420 1.00 40.03 188 LYS A O 1
ATOM 1431 N N . PHE A 1 189 ? -2.969 10.840 26.493 1.00 37.31 189 PHE A N 1
ATOM 1432 C CA . PHE A 1 189 ? -3.173 9.464 26.928 1.00 37.31 189 PHE A CA 1
ATOM 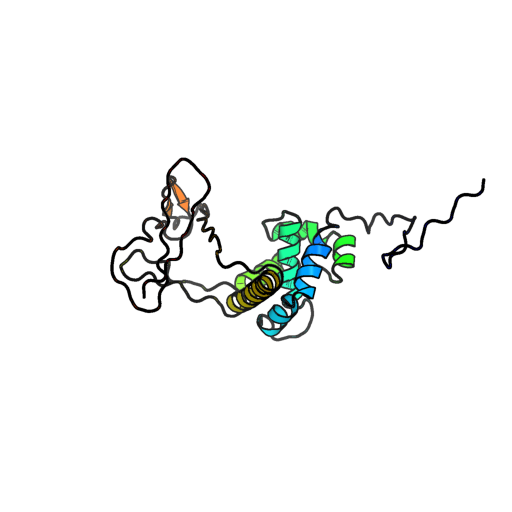1433 C C . PHE A 1 189 ? -2.442 9.289 28.253 1.00 37.31 189 PHE A C 1
ATOM 1435 O O . PHE A 1 189 ? -1.250 9.003 28.313 1.00 37.31 189 PHE A O 1
ATOM 1442 N N . PRO A 1 190 ? -3.166 9.570 29.336 1.00 37.81 190 PRO A N 1
ATOM 1443 C CA . PRO A 1 190 ? -3.439 8.490 30.262 1.00 37.81 190 PRO A CA 1
ATOM 1444 C C . PRO A 1 190 ? -4.950 8.388 30.488 1.00 37.81 190 PRO A C 1
ATOM 1446 O O . PRO A 1 190 ? -5.633 9.402 30.578 1.00 37.81 190 PRO A O 1
ATOM 1449 N N . GLN A 1 191 ? -5.437 7.160 30.672 1.00 31.92 191 GLN A N 1
ATOM 1450 C CA . GLN A 1 191 ? -6.800 6.818 31.110 1.00 31.92 191 GLN A CA 1
ATOM 1451 C C . GLN A 1 191 ? -7.853 6.627 30.005 1.00 31.92 191 GLN A C 1
ATOM 1453 O O . GLN A 1 191 ? -8.878 7.297 29.975 1.00 31.92 191 GLN A O 1
ATOM 1458 N N . LEU A 1 192 ? -7.690 5.569 29.201 1.00 29.20 192 LEU A N 1
ATOM 1459 C CA . LEU A 1 192 ? -8.845 4.785 28.741 1.00 29.20 192 LEU A CA 1
ATOM 1460 C C . LEU A 1 192 ? -9.284 3.840 29.876 1.00 29.20 192 LEU A C 1
ATOM 1462 O O . LEU A 1 192 ? -9.241 2.628 29.736 1.00 29.20 192 LEU A O 1
ATOM 1466 N N . TRP A 1 193 ? -9.608 4.378 31.052 1.00 30.53 193 TRP A N 1
ATOM 1467 C CA . TRP A 1 193 ? -10.147 3.581 32.155 1.00 30.53 193 TRP A CA 1
ATOM 1468 C C . TRP A 1 193 ? -11.168 4.406 32.923 1.00 30.53 193 TRP A C 1
ATOM 1470 O O . TRP A 1 193 ? -10.811 5.268 33.720 1.00 30.53 193 TRP A O 1
ATOM 1480 N N . SER A 1 194 ? -12.442 4.088 32.721 1.00 25.42 194 SER A N 1
ATOM 1481 C CA . SER A 1 194 ? -13.450 4.290 33.750 1.00 25.42 194 SER A CA 1
ATOM 1482 C C . SER A 1 194 ? -14.178 2.975 33.971 1.00 25.42 194 SER A C 1
ATOM 1484 O O . SER A 1 194 ? -14.682 2.332 33.051 1.00 25.42 194 SER A O 1
ATOM 1486 N N . SER A 1 195 ? -14.154 2.541 35.222 1.00 31.00 195 SER A N 1
ATOM 1487 C CA . SER A 1 195 ? -14.909 1.410 35.723 1.00 31.00 195 SER A CA 1
ATOM 1488 C C . SER A 1 195 ? -16.412 1.708 35.720 1.00 31.00 195 SER A C 1
ATOM 1490 O O . SER A 1 195 ? -16.819 2.737 36.248 1.00 31.00 195 SER A O 1
ATOM 1492 N N . LYS A 1 196 ? -17.193 0.701 35.299 1.00 32.34 196 LYS A N 1
ATOM 1493 C CA . LYS A 1 196 ? -18.629 0.455 35.568 1.00 32.34 196 LYS A CA 1
ATOM 1494 C C . LYS A 1 196 ? -19.655 1.226 34.724 1.00 32.34 196 LYS A C 1
ATOM 1496 O O . LYS A 1 196 ? -20.114 2.294 35.097 1.00 32.34 196 LYS A O 1
ATOM 1501 N N . THR A 1 197 ? -20.213 0.550 33.723 1.00 29.03 197 THR A N 1
ATOM 1502 C CA . THR A 1 197 ? -21.512 -0.162 33.813 1.00 29.03 197 THR A CA 1
ATOM 1503 C C . THR A 1 197 ? -21.748 -0.949 32.512 1.00 29.03 197 THR A C 1
ATOM 1505 O O . THR A 1 197 ? -21.443 -0.435 31.438 1.00 29.03 197 THR A O 1
ATOM 1508 N N . PRO A 1 198 ? -22.217 -2.210 32.561 1.00 30.47 198 PRO A N 1
ATOM 1509 C CA . PRO A 1 198 ? -22.472 -2.983 31.350 1.00 30.47 198 PRO A CA 1
ATOM 1510 C C . PRO A 1 198 ? -23.716 -2.442 30.633 1.00 30.47 198 PRO A C 1
ATOM 1512 O O . PRO A 1 198 ? -24.831 -2.560 31.137 1.00 30.47 198 PRO A O 1
ATOM 1515 N N . HIS A 1 199 ? -23.525 -1.865 29.446 1.00 28.08 199 HIS A N 1
ATOM 1516 C CA . HIS A 1 199 ? -24.598 -1.712 28.468 1.00 28.08 199 HIS A CA 1
ATOM 1517 C C . HIS A 1 199 ? -24.6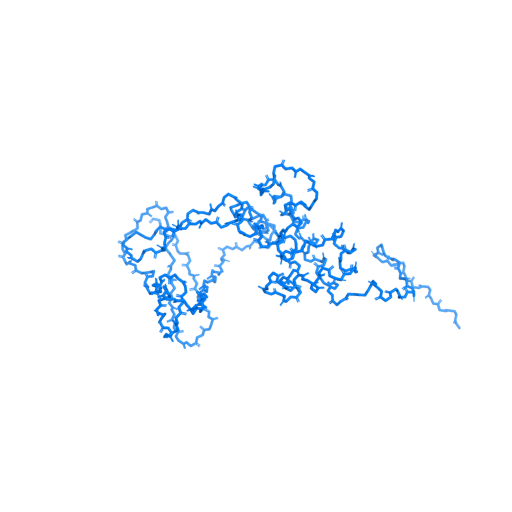32 -2.963 27.578 1.00 28.08 199 HIS A C 1
ATOM 1519 O O . HIS A 1 199 ? -23.587 -3.339 27.035 1.00 28.08 199 HIS A O 1
ATOM 1525 N N . PRO A 1 200 ? -25.796 -3.615 27.404 1.00 26.84 200 PRO A N 1
ATOM 1526 C CA . PRO A 1 200 ? -25.913 -4.760 26.510 1.00 26.84 200 PRO A CA 1
ATOM 1527 C C . PRO A 1 200 ? -25.605 -4.303 25.078 1.00 26.84 200 PRO A C 1
ATOM 1529 O O . PRO A 1 200 ? -26.346 -3.511 24.503 1.00 26.84 200 PRO A O 1
ATOM 1532 N N . GLY A 1 201 ? -24.478 -4.763 24.528 1.00 31.77 201 GLY A N 1
ATOM 1533 C CA . GLY A 1 201 ? -24.062 -4.472 23.150 1.00 31.77 201 GLY A CA 1
ATOM 1534 C C . GLY A 1 201 ? -22.610 -4.023 22.958 1.00 31.77 201 GLY A C 1
ATOM 1535 O O . GLY A 1 201 ? -22.150 -4.022 21.820 1.00 31.77 201 GLY A O 1
ATOM 1536 N N . TYR A 1 202 ? -21.867 -3.698 24.024 1.00 29.28 202 TYR A N 1
ATOM 1537 C CA . TYR A 1 202 ? -20.461 -3.281 23.912 1.00 29.28 202 TYR A CA 1
ATOM 1538 C C . TYR A 1 202 ? -19.480 -4.312 24.477 1.00 29.28 202 TYR A C 1
ATOM 1540 O O . TYR A 1 202 ? -19.693 -4.916 25.526 1.00 29.28 202 TYR A O 1
ATOM 1548 N N . VAL A 1 203 ? -18.372 -4.490 23.759 1.00 28.19 203 VAL A N 1
ATOM 1549 C CA . VAL A 1 203 ? -17.235 -5.320 24.155 1.00 28.19 203 VAL A CA 1
ATOM 1550 C C . VAL A 1 203 ? -16.341 -4.516 25.100 1.00 28.19 203 VAL A C 1
ATOM 1552 O O . VAL A 1 203 ? -15.788 -3.492 24.707 1.00 28.19 203 VAL A O 1
ATOM 1555 N N . VAL A 1 204 ? -16.180 -4.980 26.341 1.00 28.31 204 VAL A N 1
ATOM 1556 C CA . VAL A 1 204 ? -15.222 -4.400 27.294 1.00 28.31 204 VAL A CA 1
ATOM 1557 C C . VAL A 1 204 ? -13.837 -4.974 27.003 1.00 28.31 204 VAL A C 1
ATOM 1559 O O . VAL A 1 204 ? -13.613 -6.174 27.156 1.00 28.31 204 VAL A O 1
ATOM 1562 N N . VAL A 1 205 ? -12.903 -4.119 26.589 1.00 30.89 205 VAL A N 1
ATOM 1563 C CA . VAL A 1 205 ? -11.500 -4.484 26.359 1.00 30.89 205 VAL A CA 1
ATOM 1564 C C . VAL A 1 205 ? -10.699 -4.117 27.609 1.00 30.89 205 VAL A C 1
ATOM 1566 O O . VAL A 1 205 ? -10.556 -2.941 27.930 1.00 30.89 205 VAL A O 1
ATOM 1569 N N . ALA A 1 206 ? -10.191 -5.115 28.335 1.00 26.83 206 ALA A N 1
ATOM 1570 C CA . ALA A 1 206 ? -9.281 -4.912 29.463 1.00 26.83 206 ALA A CA 1
ATOM 1571 C C . ALA A 1 206 ? -7.845 -5.273 29.050 1.00 26.83 206 ALA A C 1
ATOM 1573 O O . ALA A 1 206 ? -7.594 -6.384 28.594 1.00 26.83 206 ALA A O 1
ATOM 1574 N N . ALA A 1 207 ? -6.912 -4.341 29.242 1.00 33.31 207 ALA A N 1
ATOM 1575 C CA . ALA A 1 207 ? -5.470 -4.513 29.044 1.00 33.31 207 ALA A CA 1
ATOM 1576 C C . ALA A 1 207 ? -4.731 -4.232 30.362 1.00 33.31 207 ALA A C 1
ATOM 1578 O O . ALA A 1 207 ? -4.913 -3.180 30.966 1.00 33.31 207 ALA A O 1
ATOM 1579 N N . SER A 1 208 ? -3.859 -5.127 30.817 1.00 27.52 208 SER A N 1
ATOM 1580 C CA . SER A 1 208 ? -2.940 -4.824 31.920 1.00 27.52 208 SER A CA 1
ATOM 1581 C C . SER A 1 208 ? -1.522 -4.705 31.379 1.00 27.52 208 SER A C 1
ATOM 1583 O O . SER A 1 208 ? -0.949 -5.698 30.936 1.00 27.52 208 SER A O 1
ATOM 1585 N N . SER A 1 209 ? -0.934 -3.510 31.445 1.00 32.94 209 SER A N 1
ATOM 1586 C CA . SER A 1 209 ? 0.500 -3.335 31.209 1.00 32.94 209 SER A CA 1
ATOM 1587 C C . SER A 1 209 ? 1.263 -3.763 32.462 1.00 32.94 209 SER A C 1
ATOM 1589 O O . SER A 1 209 ? 1.316 -3.039 33.457 1.00 32.94 209 SER A O 1
ATOM 1591 N N . THR A 1 210 ? 1.831 -4.969 32.445 1.00 29.66 210 THR A N 1
ATOM 1592 C CA . THR A 1 210 ? 2.853 -5.372 33.419 1.00 29.66 210 THR A CA 1
ATOM 1593 C C . THR A 1 210 ? 4.222 -5.290 32.766 1.00 29.66 210 THR A C 1
ATOM 1595 O O . THR A 1 210 ? 4.460 -5.888 31.719 1.00 29.66 210 THR A O 1
ATOM 1598 N N . ARG A 1 211 ? 5.107 -4.540 33.428 1.00 39.38 211 ARG A N 1
ATOM 1599 C CA . ARG A 1 211 ? 6.395 -3.974 32.994 1.00 39.38 211 ARG A CA 1
ATOM 1600 C C . ARG A 1 211 ? 7.477 -4.973 32.523 1.00 39.38 211 ARG A C 1
ATOM 1602 O O . ARG A 1 211 ? 8.645 -4.607 32.510 1.00 39.38 211 ARG A O 1
ATOM 1609 N N . THR A 1 212 ? 7.156 -6.218 32.165 1.00 32.25 212 THR A N 1
ATOM 1610 C CA . THR A 1 212 ? 8.178 -7.251 31.895 1.00 32.25 212 THR A CA 1
ATOM 1611 C C . THR A 1 212 ? 7.905 -8.248 30.757 1.00 32.25 212 THR A C 1
ATOM 1613 O O . THR A 1 212 ? 8.721 -9.150 30.587 1.00 32.25 212 THR A O 1
ATOM 1616 N N . LYS A 1 213 ? 6.869 -8.101 29.910 1.00 30.25 213 LYS A N 1
ATOM 1617 C CA . LYS A 1 213 ? 6.749 -8.869 28.640 1.00 30.25 213 LYS A CA 1
ATOM 1618 C C . LYS A 1 213 ? 6.012 -8.076 27.540 1.00 30.25 213 LYS A C 1
ATOM 1620 O O . LYS A 1 213 ? 5.011 -7.443 27.866 1.00 30.25 213 LYS A O 1
ATOM 1625 N N . PRO A 1 214 ? 6.431 -8.142 26.256 1.00 35.62 214 PRO A N 1
ATOM 1626 C CA . PRO A 1 214 ? 5.764 -7.463 25.144 1.00 35.62 214 PRO A CA 1
ATOM 1627 C C . PRO A 1 214 ? 4.620 -8.339 24.618 1.00 35.62 214 PRO A C 1
ATOM 1629 O O . PRO A 1 214 ? 4.707 -8.935 23.551 1.00 35.62 214 PRO A O 1
ATOM 1632 N N . ALA A 1 215 ? 3.581 -8.523 25.426 1.00 29.58 215 ALA A N 1
ATOM 1633 C CA . ALA A 1 215 ? 2.353 -9.165 24.979 1.00 29.58 215 ALA A CA 1
ATOM 1634 C C . ALA A 1 215 ? 1.208 -8.726 25.890 1.00 29.58 215 ALA A C 1
ATOM 1636 O O . ALA A 1 215 ? 1.052 -9.239 27.001 1.00 29.58 215 ALA A O 1
ATOM 1637 N N . LEU A 1 216 ? 0.405 -7.773 25.421 1.00 32.59 216 LEU A N 1
ATOM 1638 C CA . LEU A 1 216 ? -0.925 -7.552 25.973 1.00 32.59 216 LEU A CA 1
ATOM 1639 C C . LEU A 1 216 ? -1.810 -8.705 25.477 1.00 32.59 216 LEU A C 1
ATOM 1641 O O . LEU A 1 216 ? -2.093 -8.823 24.289 1.00 32.59 216 LEU A O 1
ATOM 1645 N N . SER A 1 217 ? -2.191 -9.605 26.384 1.00 25.05 217 SER A N 1
ATOM 1646 C CA . SER A 1 217 ? -3.167 -10.659 26.099 1.00 25.05 217 SER A CA 1
ATOM 1647 C C . SER A 1 217 ? -4.563 -10.131 26.410 1.00 25.05 217 SER A C 1
ATOM 1649 O O . SER A 1 217 ? -4.823 -9.707 27.537 1.00 25.05 217 SER A O 1
ATOM 1651 N N . PHE A 1 218 ? -5.452 -10.158 25.419 1.00 33.84 218 PHE A N 1
ATOM 1652 C CA . PHE A 1 218 ? -6.849 -9.762 25.568 1.00 33.84 218 PHE A CA 1
ATOM 1653 C C . PHE A 1 218 ? -7.739 -11.006 25.572 1.00 33.84 218 PHE A C 1
ATOM 1655 O O . PHE A 1 218 ? -7.658 -11.844 24.675 1.00 33.84 218 PHE A O 1
ATOM 1662 N N . SER A 1 219 ? -8.613 -11.117 26.574 1.00 27.34 219 SER A N 1
ATOM 1663 C CA . SER A 1 219 ? -9.666 -12.134 26.627 1.00 27.34 219 SER A CA 1
ATOM 1664 C C . SER A 1 219 ? -11.021 -11.458 26.448 1.00 27.34 219 SER A C 1
ATOM 1666 O O . SER A 1 219 ? -11.409 -10.603 27.243 1.00 27.34 219 SER A O 1
ATOM 1668 N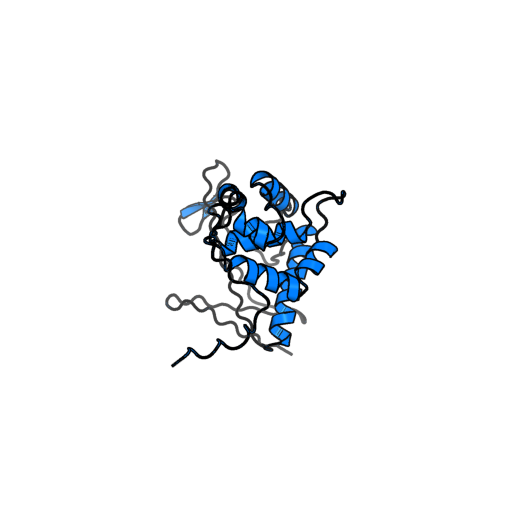 N . LEU A 1 220 ? -11.733 -11.836 25.388 1.00 28.28 220 LEU A N 1
ATOM 1669 C CA . LEU A 1 220 ? -13.110 -11.425 25.135 1.00 28.28 220 LEU A CA 1
ATOM 1670 C C . LEU A 1 220 ? -14.046 -12.380 25.881 1.00 28.28 220 LEU A C 1
ATOM 1672 O O . LEU A 1 220 ? -14.303 -13.484 25.403 1.00 28.28 220 LEU A O 1
ATOM 1676 N N . SER A 1 221 ? -14.581 -11.964 27.029 1.00 24.92 221 SER A N 1
ATOM 1677 C CA . SER A 1 221 ? -15.712 -12.665 27.645 1.00 24.92 221 SER A CA 1
ATOM 1678 C C . SER A 1 221 ? -17.002 -11.962 27.242 1.00 24.92 221 SER A C 1
ATOM 1680 O O . SER A 1 221 ? -17.195 -10.790 27.564 1.00 24.92 221 SER A O 1
ATOM 1682 N N . ARG A 1 222 ? -17.902 -12.672 26.549 1.00 24.67 222 ARG A N 1
ATOM 1683 C CA . ARG A 1 222 ? -19.309 -12.258 26.509 1.00 24.67 222 ARG A CA 1
ATOM 1684 C C . ARG A 1 222 ? -19.840 -12.361 27.936 1.00 24.67 222 ARG A C 1
ATOM 1686 O O . ARG A 1 222 ? -19.682 -13.407 28.560 1.00 24.67 222 ARG A O 1
ATOM 1693 N N . TYR A 1 223 ? -20.421 -11.284 28.445 1.00 26.30 223 TYR A N 1
ATOM 1694 C CA . TYR A 1 223 ? -21.359 -11.381 29.555 1.00 26.30 223 TYR A CA 1
ATOM 1695 C C . TYR A 1 223 ? -22.747 -11.483 28.922 1.00 26.30 223 TYR A C 1
ATOM 1697 O O . TYR A 1 223 ? -23.110 -10.617 28.124 1.00 26.30 223 TYR A O 1
ATOM 1705 N N . GLU A 1 224 ? -23.435 -12.594 29.188 1.00 30.30 224 GLU A N 1
ATOM 1706 C CA . GLU A 1 224 ? -24.879 -12.734 28.948 1.00 30.30 224 GLU A CA 1
ATOM 1707 C C . GLU A 1 224 ? -25.669 -11.922 29.980 1.00 30.30 224 GLU A C 1
ATOM 1709 O O . GLU A 1 224 ? -25.194 -11.822 31.139 1.00 30.30 224 GLU A O 1
#

Secondary structure (DSSP, 8-state):
-PPPPPP--SSS----S---GGG--S-TTHHHHHHHHHHTTHHHHHHHH----SS--SS-HHHHHHHHHHHHHTT--SGGGHHHHHT-HHHHHHHTSPPPPHHHHHHHHHHT--TT-----SSS--PPPPPPHHHHHHHHHHHHHHHHHHHHS--S-----------B--STT-EE-TTS-EESS----S---------TT---------TT-S------PPP-

Organism: NCBI:txid2973512

Radius of gyration: 23.2 Å; chains: 1; bounding box: 52×66×59 Å